Protein AF-A0A967LM09-F1 (afdb_monomer_lite)

pLDDT: mean 77.32, std 21.88, range [23.25, 96.62]

Sequence (218 aa):
MTGAFAIPVAAAGRYRLRTEHVAYRPVVTRPFTVAFGDIVEVKIRVSRRTFDLEPLVVVGRRTVDVPYLRDYYDRVEIHRKAGRGRILTREELERLEGFTVRDVLRRERPFKDRRGRTCTPVFYWNGFAVEAEHIPVSNVEGIELYRSRENMTFYNGRGCGVVLVWNRPLREGEGRPHLAGQGPGRDVFRLGYGVGVSNPGTDVLSLNAMLEAEFMPI

Structure (mmCIF, N/CA/C/O backbone):
data_AF-A0A967LM09-F1
#
_entry.id   AF-A0A967LM09-F1
#
loop_
_atom_site.group_PDB
_atom_site.id
_atom_site.type_symbol
_atom_site.label_atom_id
_atom_site.label_alt_id
_atom_site.label_comp_id
_atom_site.label_asym_id
_atom_site.label_entity_id
_atom_site.label_seq_id
_atom_site.pdbx_PDB_ins_code
_atom_site.Cartn_x
_atom_site.Cartn_y
_atom_site.Cartn_z
_atom_site.occupancy
_atom_site.B_iso_or_equiv
_atom_site.auth_seq_id
_atom_site.auth_comp_id
_atom_site.auth_asym_id
_atom_site.auth_atom_id
_atom_site.pdbx_PDB_model_num
ATOM 1 N N . MET A 1 1 ? -34.731 -10.671 25.939 1.00 60.50 1 MET A N 1
ATOM 2 C CA . MET A 1 1 ? -33.542 -10.931 26.776 1.00 60.50 1 MET A CA 1
ATOM 3 C C . MET A 1 1 ? -33.810 -10.377 28.160 1.00 60.50 1 MET A C 1
ATOM 5 O O . MET A 1 1 ? -34.358 -9.283 28.250 1.00 60.50 1 MET A O 1
ATOM 9 N N . THR A 1 2 ? -33.455 -11.134 29.194 1.00 82.00 2 THR A N 1
ATOM 10 C CA . THR A 1 2 ? -33.602 -10.755 30.605 1.00 82.00 2 THR A CA 1
ATOM 11 C C . THR A 1 2 ? -32.236 -10.929 31.257 1.00 82.00 2 THR A C 1
ATOM 13 O O . THR A 1 2 ? -31.596 -11.951 31.031 1.00 82.00 2 THR A O 1
ATOM 16 N N . GLY A 1 3 ? -31.780 -9.935 32.014 1.00 87.75 3 GLY A N 1
ATOM 17 C CA . GLY A 1 3 ? -30.526 -9.983 32.768 1.00 87.75 3 GLY A CA 1
ATOM 18 C C . GLY A 1 3 ? -30.766 -9.556 34.212 1.00 87.75 3 GLY A C 1
ATOM 19 O O . GLY A 1 3 ? -31.726 -8.832 34.481 1.00 87.75 3 GLY A O 1
ATOM 20 N N . ALA A 1 4 ? -29.913 -10.015 35.124 1.00 89.75 4 ALA A N 1
ATOM 21 C CA . ALA A 1 4 ? -29.942 -9.648 36.535 1.00 89.75 4 ALA A CA 1
ATOM 22 C C . ALA A 1 4 ? -28.586 -9.059 36.932 1.00 89.75 4 ALA A C 1
ATOM 24 O O . ALA A 1 4 ? -27.541 -9.592 36.563 1.00 89.75 4 ALA A O 1
ATOM 25 N N . PHE A 1 5 ? -28.618 -7.958 37.678 1.00 89.56 5 PHE A N 1
ATOM 26 C CA . PHE A 1 5 ? -27.434 -7.234 38.124 1.00 89.56 5 PHE A CA 1
ATOM 27 C C . PHE A 1 5 ? -27.585 -6.921 39.611 1.00 89.56 5 PHE A C 1
ATOM 29 O O . PHE A 1 5 ? -28.676 -6.565 40.055 1.00 89.56 5 PHE A O 1
ATOM 36 N N . ALA A 1 6 ? -26.492 -7.031 40.363 1.00 92.69 6 ALA A N 1
ATOM 37 C CA . ALA A 1 6 ? -26.417 -6.585 41.747 1.00 92.69 6 ALA A CA 1
ATOM 38 C C . ALA A 1 6 ? -25.519 -5.348 41.805 1.00 92.69 6 ALA A C 1
ATOM 40 O O . ALA A 1 6 ? -24.362 -5.407 41.388 1.00 92.69 6 ALA A O 1
ATOM 41 N N . ILE A 1 7 ? -26.059 -4.229 42.289 1.00 93.06 7 ILE A N 1
ATOM 42 C CA . ILE A 1 7 ? -25.324 -2.968 42.410 1.00 93.06 7 ILE A CA 1
ATOM 43 C C . ILE A 1 7 ? -25.268 -2.611 43.896 1.00 93.06 7 ILE A C 1
ATOM 45 O O . ILE A 1 7 ? -26.313 -2.295 44.469 1.00 93.06 7 ILE A O 1
ATOM 49 N N . PRO A 1 8 ? -24.093 -2.676 44.545 1.00 92.38 8 PRO A N 1
ATOM 50 C CA . PRO A 1 8 ? -23.970 -2.228 45.922 1.00 92.38 8 PRO A CA 1
ATOM 51 C C . PRO A 1 8 ? -24.136 -0.706 45.988 1.00 92.38 8 PRO A C 1
ATOM 53 O O . PRO A 1 8 ? -23.607 0.023 45.147 1.00 92.38 8 PRO A O 1
ATOM 56 N N . VAL A 1 9 ? -24.849 -0.221 47.005 1.00 92.25 9 VAL A N 1
ATOM 57 C CA . VAL A 1 9 ? -24.959 1.211 47.311 1.00 92.25 9 VAL A CA 1
ATOM 58 C C . VAL A 1 9 ? -24.186 1.527 48.587 1.00 92.25 9 VAL A C 1
ATOM 60 O O . VAL A 1 9 ? -24.160 0.730 49.520 1.00 92.25 9 VAL A O 1
ATOM 63 N N . ALA A 1 10 ? -23.517 2.679 48.614 1.00 88.50 10 ALA A N 1
ATOM 64 C CA . ALA A 1 10 ? -22.607 3.036 49.703 1.00 88.50 10 ALA A CA 1
ATOM 65 C C . ALA A 1 10 ? -23.322 3.504 50.983 1.00 88.50 10 ALA A C 1
ATOM 67 O O . ALA A 1 10 ? -22.752 3.410 52.067 1.00 88.50 10 ALA A O 1
ATOM 68 N N . ALA A 1 11 ? -24.544 4.028 50.870 1.00 92.88 11 ALA A N 1
ATOM 69 C CA . ALA A 1 11 ? -25.302 4.566 51.993 1.00 92.88 11 ALA A CA 1
ATOM 70 C C . ALA A 1 11 ? -26.810 4.373 51.786 1.00 92.88 11 ALA A C 1
ATOM 72 O O . ALA A 1 11 ? -27.271 4.096 50.680 1.00 92.88 11 ALA A O 1
ATOM 73 N N . ALA A 1 12 ? -27.582 4.540 52.859 1.00 94.12 12 ALA A N 1
ATOM 74 C CA . ALA A 1 12 ? -29.022 4.716 52.738 1.00 94.12 12 ALA A CA 1
ATOM 75 C C . ALA A 1 12 ? -29.322 6.073 52.077 1.00 94.12 12 ALA A C 1
ATOM 77 O O . ALA A 1 12 ? -28.627 7.058 52.333 1.00 94.12 12 ALA A O 1
ATOM 78 N N . GLY A 1 13 ? -30.350 6.143 51.234 1.00 94.06 13 GLY A N 1
ATOM 79 C CA . GLY A 1 13 ? -30.663 7.373 50.511 1.00 94.06 13 GLY A CA 1
ATOM 80 C C . GLY A 1 13 ? -31.670 7.198 49.384 1.00 94.06 13 GLY A C 1
ATOM 81 O O . GLY A 1 13 ? -32.265 6.134 49.206 1.00 94.06 13 GLY A O 1
ATOM 82 N N . ARG A 1 14 ? -31.871 8.278 48.623 1.00 95.69 14 ARG A N 1
ATOM 83 C CA . ARG A 1 14 ? -32.757 8.311 47.458 1.00 95.69 14 ARG A CA 1
ATOM 84 C C . ARG A 1 14 ? -31.933 8.202 46.178 1.00 95.69 14 ARG A C 1
ATOM 86 O O . ARG A 1 14 ? -31.013 8.983 45.957 1.00 95.69 14 ARG A O 1
ATOM 93 N N . TYR A 1 15 ? -32.298 7.254 45.326 1.00 93.50 15 TYR A N 1
ATOM 94 C CA . TYR A 1 15 ? -31.523 6.876 44.151 1.00 93.50 15 TYR A CA 1
ATOM 95 C C . TYR A 1 15 ? -32.367 6.863 42.884 1.00 93.50 15 TYR A C 1
ATOM 97 O O . TYR A 1 15 ? -33.581 6.641 42.920 1.00 93.50 15 TYR A O 1
ATOM 105 N N . ARG A 1 16 ? -31.698 7.061 41.746 1.00 95.75 16 ARG A N 1
ATOM 106 C CA . ARG A 1 16 ? -32.217 6.743 40.413 1.00 95.75 16 ARG A CA 1
ATOM 107 C C . ARG A 1 16 ? -31.246 5.792 39.724 1.00 95.75 16 ARG A C 1
ATOM 109 O O . ARG A 1 16 ? -30.033 5.907 39.884 1.00 95.75 16 ARG A O 1
ATOM 116 N N . LEU A 1 17 ? -31.783 4.873 38.928 1.00 95.12 17 LEU A N 1
ATOM 117 C CA . LEU A 1 17 ? -30.979 4.030 38.050 1.00 95.12 17 LEU A CA 1
ATOM 118 C C . LEU A 1 17 ? -31.049 4.568 36.630 1.00 95.12 17 LEU A C 1
ATOM 120 O O . LEU A 1 17 ? -32.143 4.797 36.108 1.00 95.12 17 LEU A O 1
ATOM 124 N N . ARG A 1 18 ? -29.882 4.718 36.006 1.00 93.69 18 ARG A N 1
ATOM 125 C CA . ARG A 1 18 ? -29.735 5.032 34.588 1.00 93.69 18 ARG A CA 1
ATOM 126 C C . ARG A 1 18 ? -29.069 3.858 33.883 1.00 93.69 18 ARG A C 1
ATOM 128 O O . ARG A 1 18 ? -28.002 3.401 34.289 1.00 93.69 18 ARG A O 1
ATOM 135 N N . THR A 1 19 ? -29.700 3.381 32.816 1.00 92.56 19 THR A N 1
ATOM 136 C CA . THR A 1 19 ? -29.155 2.305 31.979 1.00 92.56 19 THR A CA 1
ATOM 137 C C . THR A 1 19 ? -28.800 2.835 30.602 1.00 92.56 19 THR A C 1
ATOM 139 O O . THR A 1 19 ? -29.655 3.434 29.943 1.00 92.56 19 THR A O 1
ATOM 142 N N . GLU A 1 20 ? -27.585 2.548 30.139 1.00 90.81 20 GLU A N 1
ATOM 143 C CA . GLU A 1 20 ? -27.126 2.881 28.791 1.00 90.81 20 GLU A CA 1
ATOM 144 C C . GLU A 1 20 ? -26.601 1.647 28.064 1.00 90.81 20 GLU A C 1
ATOM 146 O O . GLU A 1 20 ? -25.897 0.813 28.632 1.00 90.81 20 GLU A O 1
ATOM 151 N N . HIS A 1 21 ? -26.958 1.525 26.786 1.00 88.88 21 HIS A N 1
ATOM 152 C CA . HIS A 1 21 ? -26.474 0.454 25.928 1.00 88.88 21 HIS A CA 1
ATOM 153 C C . HIS A 1 21 ? -26.587 0.867 24.459 1.00 88.88 21 HIS A C 1
ATOM 155 O O . HIS A 1 21 ? -27.601 1.435 24.057 1.00 88.88 21 HIS A O 1
ATOM 161 N N . VAL A 1 22 ? -25.593 0.521 23.635 1.00 86.25 22 VAL A N 1
ATOM 162 C CA . VAL A 1 22 ? -25.541 0.917 22.213 1.00 86.25 22 VAL A CA 1
ATOM 163 C C . VAL A 1 22 ? -26.785 0.484 21.423 1.00 86.25 22 VAL A C 1
ATOM 165 O O . VAL A 1 22 ? -27.265 1.216 20.569 1.00 86.25 22 VAL A O 1
ATOM 168 N N . ALA A 1 23 ? -27.353 -0.679 21.749 1.00 86.19 23 ALA A N 1
ATOM 169 C CA . ALA A 1 23 ? -28.518 -1.251 21.063 1.00 86.19 23 ALA A CA 1
ATOM 170 C C . ALA A 1 23 ? -29.899 -0.889 21.664 1.00 86.19 23 ALA A C 1
ATOM 172 O O . ALA A 1 23 ? -30.924 -1.351 21.155 1.00 86.19 23 ALA A O 1
ATOM 173 N N . TYR A 1 24 ? -29.967 -0.113 22.753 1.00 89.69 24 TYR A N 1
ATOM 174 C CA . TYR A 1 24 ? -31.229 0.202 23.443 1.00 89.69 24 TYR A CA 1
ATOM 175 C C . TYR A 1 24 ? -31.380 1.705 23.683 1.00 89.69 24 TYR A C 1
ATOM 177 O O . TYR A 1 24 ? -30.407 2.457 23.696 1.00 89.69 24 TYR A O 1
ATOM 185 N N . ARG A 1 25 ? -32.620 2.169 23.864 1.00 89.12 25 ARG A N 1
ATOM 186 C CA . ARG A 1 25 ? -32.851 3.546 24.317 1.00 89.12 25 ARG A CA 1
ATOM 187 C C . ARG A 1 25 ? -32.440 3.684 25.792 1.00 89.12 25 ARG A C 1
ATOM 189 O O . ARG A 1 25 ? -32.799 2.799 26.571 1.00 89.12 25 ARG A O 1
ATOM 196 N N . PRO A 1 26 ? -31.745 4.769 26.186 1.00 91.81 26 PRO A N 1
ATOM 197 C CA . PRO A 1 26 ? -31.470 5.044 27.591 1.00 91.81 26 PRO A CA 1
ATOM 198 C C . PRO A 1 26 ? -32.764 5.128 28.404 1.00 91.81 26 PRO A C 1
ATOM 200 O O . PRO A 1 26 ? -33.764 5.676 27.933 1.00 91.81 26 PRO A O 1
ATOM 203 N N . VAL A 1 27 ? -32.742 4.592 29.623 1.00 94.81 27 VAL A N 1
ATOM 204 C CA . VAL A 1 27 ? -33.870 4.637 30.565 1.00 94.81 27 VAL A CA 1
ATOM 205 C C . VAL A 1 27 ? -33.359 5.138 31.908 1.00 94.81 27 VAL A C 1
ATOM 207 O O . VAL A 1 27 ? -32.321 4.683 32.385 1.00 94.81 27 VAL A O 1
ATOM 210 N N . VAL A 1 28 ? -34.106 6.064 32.511 1.00 95.62 28 VAL A N 1
ATOM 211 C CA . VAL A 1 28 ? -33.895 6.539 33.883 1.00 95.62 28 VAL A CA 1
ATOM 212 C C . VAL A 1 28 ? -35.131 6.185 34.701 1.00 95.62 28 VAL A C 1
ATOM 214 O O . VAL A 1 28 ? -36.258 6.456 34.278 1.00 95.62 28 VAL A O 1
ATOM 217 N N . THR A 1 29 ? -34.946 5.545 35.853 1.00 96.06 29 THR A N 1
ATOM 218 C CA . THR A 1 29 ? -36.065 5.159 36.721 1.00 96.06 29 THR A CA 1
ATOM 219 C C . THR A 1 29 ? -36.642 6.361 37.464 1.00 96.06 29 THR A C 1
ATOM 221 O O . THR A 1 29 ? -35.998 7.398 37.632 1.00 96.06 29 THR A O 1
ATOM 224 N N . ARG A 1 30 ? -37.862 6.202 37.992 1.00 95.12 30 ARG A N 1
ATOM 225 C CA . ARG A 1 30 ? -38.337 7.095 39.057 1.00 95.12 30 ARG A CA 1
ATOM 226 C C . ARG A 1 30 ? -37.429 6.948 40.290 1.00 95.12 30 ARG A C 1
ATOM 228 O O . ARG A 1 30 ? -36.850 5.871 40.469 1.00 95.12 30 ARG A O 1
ATOM 235 N N . PRO A 1 31 ? -37.311 7.990 41.131 1.00 95.19 31 PRO A N 1
ATOM 236 C CA . PRO A 1 31 ? -36.567 7.888 42.376 1.00 95.19 31 PRO A CA 1
ATOM 237 C C . PRO A 1 31 ? -37.146 6.814 43.299 1.00 95.19 31 PRO A C 1
ATOM 239 O O . PRO A 1 31 ? -38.368 6.724 43.435 1.00 95.19 31 PRO A O 1
ATOM 242 N N . PHE A 1 32 ? -36.280 6.070 43.977 1.00 95.38 32 PHE A N 1
ATOM 243 C CA . PHE A 1 32 ? -36.641 5.121 45.031 1.00 95.38 32 PHE A CA 1
ATOM 244 C C . PHE A 1 32 ? -35.706 5.291 46.230 1.00 95.38 32 PHE A C 1
ATOM 246 O O . PHE A 1 32 ? -34.600 5.812 46.088 1.00 95.38 32 PHE A O 1
ATOM 253 N N . THR A 1 33 ? -36.165 4.897 47.413 1.00 94.62 33 THR A N 1
ATOM 254 C CA . THR A 1 33 ? -35.381 4.981 48.651 1.00 94.62 33 THR A CA 1
ATOM 255 C C . THR A 1 33 ? -34.808 3.611 48.977 1.00 94.62 33 THR A C 1
ATOM 257 O O . THR A 1 33 ? -35.492 2.606 48.802 1.00 94.62 33 THR A O 1
ATOM 260 N N . VAL A 1 34 ? -33.566 3.581 49.447 1.00 95.56 34 VAL A N 1
ATOM 261 C CA . VAL A 1 34 ? -32.903 2.387 49.975 1.00 95.56 34 VAL A CA 1
ATOM 262 C C . VAL A 1 34 ? -32.538 2.683 51.425 1.00 95.56 34 VAL A C 1
ATOM 264 O O . VAL A 1 34 ? -31.809 3.648 51.671 1.00 95.56 34 VAL A O 1
ATOM 267 N N . ALA A 1 35 ? -33.063 1.919 52.384 1.00 93.69 35 ALA A N 1
ATOM 268 C CA . ALA A 1 35 ? -32.655 2.027 53.781 1.00 93.69 35 ALA A CA 1
ATOM 269 C C . ALA A 1 35 ? -31.423 1.155 54.071 1.00 93.69 35 ALA A C 1
ATOM 271 O O . ALA A 1 35 ? -30.957 0.374 53.240 1.00 93.69 35 ALA A O 1
ATOM 272 N N . PHE A 1 36 ? -30.856 1.308 55.266 1.00 92.94 36 PHE A N 1
ATOM 273 C CA . PHE A 1 36 ? -29.711 0.505 55.679 1.00 92.94 36 PHE A CA 1
ATOM 274 C C . PHE A 1 36 ? -30.112 -0.970 55.822 1.00 92.94 36 PHE A C 1
ATOM 276 O O . PHE A 1 36 ? -31.036 -1.290 56.563 1.00 92.94 36 PHE A O 1
ATOM 283 N N . GLY A 1 37 ? -29.392 -1.859 55.132 1.00 91.25 37 GLY A N 1
ATOM 284 C CA . GLY A 1 37 ? -29.675 -3.298 55.114 1.00 91.25 37 GLY A CA 1
ATOM 285 C C . GLY A 1 37 ? -30.745 -3.734 54.106 1.00 91.25 37 GLY A C 1
ATOM 286 O O . GLY A 1 37 ? -30.982 -4.934 53.980 1.00 91.25 37 GLY A O 1
ATOM 287 N N . ASP A 1 38 ? -31.355 -2.801 53.365 1.00 93.44 38 ASP A N 1
ATOM 288 C CA . ASP A 1 38 ? -32.373 -3.129 52.367 1.00 93.44 38 ASP A CA 1
ATOM 289 C C . ASP A 1 38 ? -31.783 -3.781 51.112 1.00 93.44 38 ASP A C 1
ATOM 291 O O . ASP A 1 38 ? -30.705 -3.426 50.628 1.00 93.44 38 ASP A O 1
ATOM 295 N N . ILE A 1 39 ? -32.581 -4.667 50.512 1.00 94.00 39 ILE A N 1
ATOM 296 C CA . ILE A 1 39 ? -32.394 -5.151 49.145 1.00 94.00 39 ILE A CA 1
ATOM 297 C C . ILE A 1 39 ? -33.611 -4.710 48.333 1.00 94.00 39 ILE A C 1
ATOM 299 O O . ILE A 1 39 ? -34.721 -5.195 48.546 1.00 94.00 39 ILE A O 1
ATOM 303 N N . VAL A 1 40 ? -33.404 -3.788 47.392 1.00 94.31 40 VAL A N 1
ATOM 304 C CA . VAL A 1 40 ? -34.471 -3.267 46.527 1.00 94.31 40 VAL A CA 1
ATOM 305 C C . VAL A 1 40 ? -34.365 -3.893 45.139 1.00 94.31 40 VAL A C 1
ATOM 307 O O . VAL A 1 40 ? -33.381 -3.692 44.428 1.00 94.31 40 VAL A O 1
ATOM 310 N N . GLU A 1 41 ? -35.399 -4.626 44.722 1.00 96.44 41 GLU A N 1
ATOM 311 C CA . GLU A 1 41 ? -35.498 -5.156 43.360 1.00 96.44 41 GLU A CA 1
ATOM 312 C C . GLU A 1 41 ? -36.124 -4.111 42.424 1.00 96.44 41 GLU A C 1
ATOM 314 O O . GLU A 1 41 ? -37.285 -3.726 42.577 1.00 96.44 41 GLU A O 1
ATOM 319 N N . VAL A 1 42 ? -35.371 -3.672 41.411 1.00 93.50 42 VAL A N 1
ATOM 320 C CA . VAL A 1 42 ? -35.848 -2.703 40.415 1.00 93.50 42 VAL A CA 1
ATOM 321 C C . VAL A 1 42 ? -35.971 -3.365 39.045 1.00 93.50 42 VAL A C 1
ATOM 323 O O . VAL A 1 42 ? -34.981 -3.744 38.423 1.00 93.50 42 VAL A O 1
ATOM 326 N N . LYS A 1 43 ? -37.204 -3.467 38.533 1.00 95.19 43 LYS A N 1
ATOM 327 C CA . LYS A 1 43 ? -37.485 -4.029 37.202 1.00 95.19 43 LYS A CA 1
ATOM 328 C C . LYS A 1 43 ? -37.444 -2.939 36.133 1.00 95.19 43 LYS A C 1
ATOM 330 O O . LYS A 1 43 ? -38.347 -2.108 36.056 1.00 95.19 43 LYS A O 1
ATOM 335 N N . ILE A 1 44 ? -36.427 -2.974 35.272 1.00 92.38 44 ILE A N 1
ATOM 336 C CA . ILE A 1 44 ? -36.249 -2.017 34.170 1.00 92.38 44 ILE A CA 1
ATOM 337 C C . ILE A 1 44 ? -36.649 -2.680 32.847 1.00 92.38 44 ILE A C 1
ATOM 339 O O . ILE A 1 44 ? -36.142 -3.741 32.490 1.00 92.38 44 ILE A O 1
ATOM 343 N N . ARG A 1 45 ? -37.565 -2.051 32.102 1.00 92.75 45 ARG A N 1
ATOM 344 C CA . ARG A 1 45 ? -37.960 -2.482 30.752 1.00 92.75 45 ARG A CA 1
ATOM 345 C C . ARG A 1 45 ? -37.329 -1.549 29.723 1.00 92.75 45 ARG A C 1
ATOM 347 O O . ARG A 1 45 ? -37.658 -0.367 29.692 1.00 92.75 45 ARG A O 1
ATOM 354 N N . VAL A 1 46 ? -36.449 -2.085 28.880 1.00 92.06 46 VAL A N 1
ATOM 355 C CA . VAL A 1 46 ? -35.774 -1.336 27.808 1.00 92.06 46 VAL A CA 1
ATOM 356 C C . VAL A 1 46 ? -36.382 -1.662 26.444 1.00 92.06 46 VAL A C 1
ATOM 358 O O . VAL A 1 46 ? -36.778 -2.796 26.182 1.00 92.06 46 VAL A O 1
ATOM 361 N N . SER A 1 47 ? -36.449 -0.666 25.560 1.00 89.44 47 SER A N 1
ATOM 362 C CA . SER A 1 47 ? -36.862 -0.840 24.162 1.00 89.44 47 SER A CA 1
ATOM 363 C C . SER A 1 47 ? -35.639 -0.796 23.244 1.00 89.44 47 SER A C 1
ATOM 365 O O . SER A 1 47 ? -34.726 0.011 23.451 1.00 89.44 47 SER A O 1
ATOM 367 N N . ARG A 1 48 ? -35.585 -1.696 22.250 1.00 87.50 48 ARG A N 1
ATOM 368 C CA . ARG A 1 48 ? -34.485 -1.730 21.270 1.00 87.50 48 ARG A CA 1
ATOM 369 C C . ARG A 1 48 ? -34.490 -0.441 20.457 1.00 87.50 48 ARG A C 1
ATOM 371 O O . ARG A 1 48 ? -35.546 0.041 20.052 1.00 87.50 48 ARG A O 1
ATOM 378 N N . ARG A 1 49 ? -33.301 0.097 20.201 1.00 84.31 49 ARG A N 1
ATOM 379 C CA . ARG A 1 49 ? -33.106 1.186 19.248 1.00 84.31 49 ARG A CA 1
ATOM 380 C C . ARG A 1 49 ? -32.647 0.559 17.936 1.00 84.31 49 ARG A C 1
ATOM 382 O O . ARG A 1 49 ? -31.550 0.016 17.870 1.00 84.31 49 ARG A O 1
ATOM 389 N N . THR A 1 50 ? -33.506 0.574 16.923 1.00 79.38 50 THR A N 1
ATOM 390 C CA . THR A 1 50 ? -33.125 0.183 15.563 1.00 79.38 50 THR A CA 1
ATOM 391 C C . THR A 1 50 ? -32.340 1.329 14.938 1.00 79.38 50 THR A C 1
ATOM 393 O O . THR A 1 50 ? -32.810 2.467 14.923 1.00 79.38 50 THR A O 1
ATOM 396 N N . PHE A 1 51 ? -31.126 1.035 14.484 1.00 76.06 51 PHE A N 1
ATOM 397 C CA . PHE A 1 51 ? -30.340 1.930 13.649 1.00 76.06 51 PHE A CA 1
ATOM 398 C C . PHE A 1 51 ? -30.269 1.303 12.267 1.00 76.06 51 PHE A C 1
ATOM 400 O O . PHE A 1 51 ? -29.842 0.153 12.149 1.00 76.06 51 PHE A O 1
ATOM 407 N N . ASP A 1 52 ? -30.667 2.054 11.248 1.00 78.06 52 ASP A N 1
ATOM 408 C CA . ASP A 1 52 ? -30.344 1.704 9.873 1.00 78.06 52 ASP A CA 1
ATOM 409 C C . ASP A 1 52 ? -28.867 2.041 9.674 1.00 78.06 52 ASP A C 1
ATOM 411 O O . ASP A 1 52 ? -28.482 3.205 9.564 1.00 78.06 52 ASP A O 1
ATOM 415 N N . LEU A 1 53 ? -28.017 1.018 9.757 1.00 78.38 53 LEU A N 1
ATOM 416 C CA . LEU A 1 53 ? -26.608 1.159 9.423 1.00 78.38 53 LEU A CA 1
ATOM 417 C C . LEU A 1 53 ? -26.472 1.037 7.912 1.00 78.38 53 LEU A C 1
ATOM 419 O O . LEU A 1 53 ? -26.922 0.054 7.319 1.00 78.38 53 LEU A O 1
ATOM 423 N N . GLU A 1 54 ? -25.819 2.018 7.300 1.00 77.88 54 GLU A N 1
ATOM 424 C CA . GLU A 1 54 ? -25.369 1.870 5.925 1.00 77.88 54 GLU A CA 1
ATOM 425 C C . GLU A 1 54 ? -24.393 0.678 5.852 1.00 77.88 54 GLU A C 1
ATOM 427 O O . GLU A 1 54 ? -23.562 0.519 6.758 1.00 77.88 54 GLU A O 1
ATOM 432 N N . PRO A 1 55 ? -24.503 -0.208 4.843 1.00 75.94 55 PRO A N 1
ATOM 433 C CA . PRO A 1 55 ? -23.666 -1.395 4.762 1.00 75.94 55 PRO A CA 1
ATOM 434 C C . PRO A 1 55 ? -22.183 -1.028 4.808 1.00 75.94 55 PRO A C 1
ATOM 436 O O . PRO A 1 55 ? -21.677 -0.312 3.943 1.00 75.94 55 PRO A O 1
ATOM 439 N N . LEU A 1 56 ? -21.461 -1.556 5.798 1.00 76.31 56 LEU A N 1
ATOM 440 C CA . LE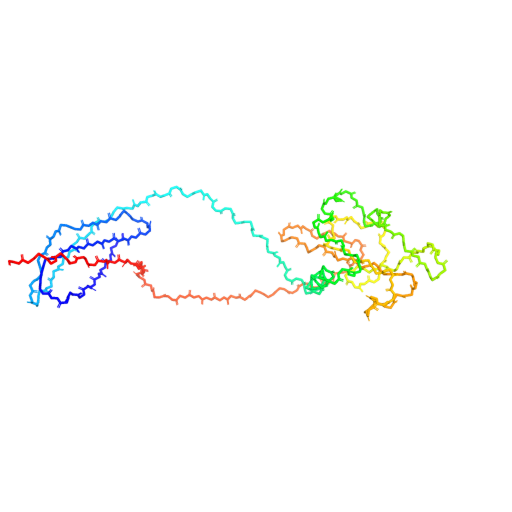U A 1 56 ? -20.010 -1.446 5.824 1.00 76.31 56 LEU A CA 1
ATOM 441 C C . LEU A 1 56 ? -19.439 -2.304 4.687 1.00 76.31 56 LEU A C 1
ATOM 443 O O . LEU A 1 56 ? -19.351 -3.527 4.801 1.00 76.31 56 LEU A O 1
ATOM 447 N N . VAL A 1 57 ? -19.037 -1.665 3.589 1.00 76.75 57 VAL A N 1
ATOM 448 C CA . VAL A 1 57 ? -18.326 -2.340 2.500 1.00 76.75 57 VAL A CA 1
ATOM 449 C C . VAL A 1 57 ? -16.870 -2.528 2.916 1.00 76.75 57 VAL A C 1
ATOM 451 O O . VAL A 1 57 ? -16.050 -1.614 2.835 1.00 76.75 57 VAL A O 1
ATOM 454 N N . VAL A 1 58 ? -16.532 -3.733 3.370 1.00 56.47 58 VAL A N 1
ATOM 455 C CA . VAL A 1 58 ? -15.140 -4.106 3.635 1.00 56.47 58 VAL A CA 1
ATOM 456 C C . VAL A 1 58 ? -14.461 -4.431 2.305 1.00 56.47 58 VAL A C 1
ATOM 458 O O . VAL A 1 58 ? -14.624 -5.521 1.760 1.00 56.47 58 VAL A O 1
ATOM 461 N N . VAL A 1 59 ? -13.668 -3.498 1.774 1.00 69.06 59 VAL A N 1
ATOM 462 C CA . VAL A 1 59 ? -12.795 -3.762 0.619 1.00 69.06 59 VAL A CA 1
ATOM 463 C C . VAL A 1 59 ? -11.536 -4.469 1.121 1.00 69.06 59 VAL A C 1
ATOM 465 O O . VAL A 1 59 ? -10.487 -3.861 1.330 1.00 69.06 59 VAL A O 1
ATOM 468 N N . GLY A 1 60 ? -11.648 -5.771 1.379 1.00 49.50 60 GLY A N 1
ATOM 469 C CA . GLY A 1 60 ? -10.515 -6.594 1.786 1.00 49.50 60 GLY A CA 1
ATOM 470 C C 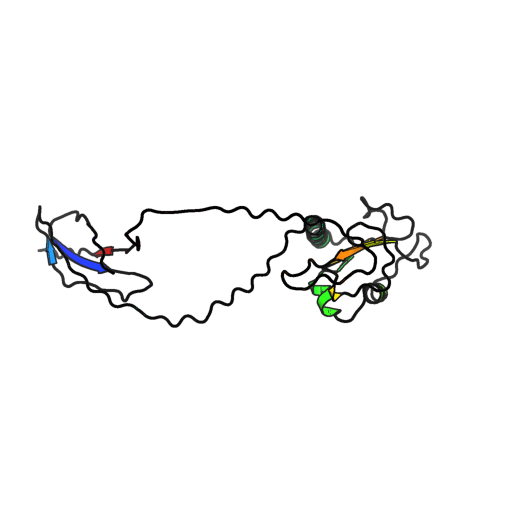. GLY A 1 60 ? -9.506 -6.744 0.647 1.00 49.50 60 GLY A C 1
ATOM 471 O O . GLY A 1 60 ? -9.623 -7.654 -0.168 1.00 49.50 60 GLY A O 1
ATOM 472 N N . ARG A 1 61 ? -8.473 -5.894 0.589 1.00 55.09 61 ARG A N 1
ATOM 473 C CA . ARG A 1 61 ? -7.240 -6.241 -0.134 1.00 55.09 61 ARG A CA 1
ATOM 474 C C . ARG A 1 61 ? -6.438 -7.171 0.762 1.00 55.09 61 ARG A C 1
ATOM 476 O O . ARG A 1 61 ? -5.625 -6.718 1.561 1.00 55.09 61 ARG A O 1
ATOM 483 N N . ARG A 1 62 ? -6.666 -8.478 0.637 1.00 51.25 62 ARG A N 1
ATOM 484 C CA . ARG A 1 62 ? -5.733 -9.467 1.173 1.00 51.25 62 ARG A CA 1
ATOM 485 C C . ARG A 1 62 ? -4.458 -9.361 0.340 1.00 51.25 62 ARG A C 1
ATOM 487 O O . ARG A 1 62 ? -4.355 -9.938 -0.737 1.00 51.25 62 ARG A O 1
ATOM 494 N N . THR A 1 63 ? -3.513 -8.540 0.784 1.00 56.19 63 THR A N 1
ATOM 495 C CA . THR A 1 63 ? -2.148 -8.601 0.269 1.00 56.19 63 THR A CA 1
ATOM 496 C C . THR A 1 63 ? -1.624 -9.962 0.682 1.00 56.19 63 THR A C 1
ATOM 498 O O . THR A 1 63 ? -1.357 -10.191 1.861 1.00 56.19 63 THR A O 1
ATOM 501 N N . VAL A 1 64 ? -1.560 -10.896 -0.266 1.00 63.31 64 VAL A N 1
ATOM 502 C CA . VAL A 1 64 ? -0.725 -12.083 -0.105 1.00 63.31 64 VAL A CA 1
ATOM 503 C C . VAL A 1 64 ? 0.647 -11.537 0.283 1.00 63.31 64 VAL A C 1
ATOM 505 O O . VAL A 1 64 ? 1.215 -10.748 -0.471 1.00 63.31 64 VAL A O 1
ATOM 508 N N . ASP A 1 65 ? 1.113 -11.834 1.496 1.00 71.12 65 ASP A N 1
ATOM 509 C CA . ASP A 1 65 ? 2.447 -11.441 1.948 1.00 71.12 65 ASP A CA 1
ATOM 510 C C . ASP A 1 65 ? 3.433 -12.228 1.092 1.00 71.12 65 ASP A C 1
ATOM 512 O O . ASP A 1 65 ? 3.711 -13.397 1.360 1.00 71.12 65 ASP A O 1
ATOM 516 N N . VAL A 1 66 ? 3.840 -11.638 -0.033 1.00 83.88 66 VAL A N 1
ATOM 517 C CA . VAL A 1 66 ? 4.756 -12.281 -0.961 1.00 83.88 66 VAL A CA 1
ATOM 518 C C . VAL A 1 66 ? 6.169 -11.860 -0.580 1.00 83.88 66 VAL A C 1
ATOM 520 O O . VAL A 1 66 ? 6.509 -10.691 -0.778 1.00 83.88 66 VAL A O 1
ATOM 523 N N . PRO A 1 67 ? 7.013 -12.770 -0.054 1.00 84.94 67 PRO A N 1
ATOM 524 C CA . PRO A 1 67 ? 8.283 -12.384 0.557 1.00 84.94 67 PRO A CA 1
ATOM 525 C C . PRO A 1 67 ? 9.189 -11.556 -0.361 1.00 84.94 67 PRO A C 1
ATOM 527 O O . PRO A 1 67 ? 9.795 -10.594 0.095 1.00 84.94 67 PRO A O 1
ATOM 530 N N . TYR A 1 68 ? 9.226 -11.856 -1.667 1.00 83.81 68 TYR A N 1
ATOM 531 C CA . TYR A 1 68 ? 10.074 -11.120 -2.613 1.00 83.81 68 TYR A CA 1
ATOM 532 C C . TYR A 1 68 ? 9.631 -9.664 -2.843 1.00 83.81 68 TYR A C 1
ATOM 534 O O . TYR A 1 68 ? 10.446 -8.841 -3.256 1.00 83.81 68 TYR A O 1
ATOM 542 N N . LEU A 1 69 ? 8.361 -9.323 -2.584 1.00 91.50 69 LEU A N 1
ATOM 543 C CA . LEU A 1 69 ? 7.881 -7.942 -2.691 1.00 91.50 69 LEU A CA 1
ATOM 544 C C . LEU A 1 69 ? 8.254 -7.103 -1.474 1.00 91.50 69 LEU A C 1
ATOM 546 O O . LEU A 1 69 ? 8.347 -5.886 -1.598 1.00 91.50 69 LEU A O 1
ATOM 550 N N . ARG A 1 70 ? 8.513 -7.726 -0.318 1.00 90.25 70 ARG A N 1
ATOM 551 C CA . ARG A 1 70 ? 8.980 -7.004 0.871 1.00 90.25 70 ARG A CA 1
ATOM 552 C C . ARG A 1 70 ? 10.296 -6.292 0.578 1.00 90.25 70 ARG A C 1
ATOM 554 O O . ARG A 1 70 ? 10.372 -5.076 0.719 1.00 90.25 70 ARG A O 1
ATOM 561 N N . ASP A 1 71 ? 11.261 -7.026 0.028 1.00 88.81 71 ASP A N 1
ATOM 562 C CA . ASP A 1 71 ? 12.557 -6.470 -0.364 1.00 88.81 71 ASP A CA 1
ATOM 563 C C . ASP A 1 71 ? 12.410 -5.351 -1.411 1.00 88.81 71 ASP A C 1
ATOM 565 O O . ASP A 1 71 ? 13.173 -4.384 -1.409 1.00 88.81 71 ASP A O 1
ATOM 569 N N . TYR A 1 72 ? 11.438 -5.475 -2.325 1.00 91.69 72 TYR A N 1
ATOM 570 C CA . TYR A 1 72 ? 11.104 -4.421 -3.286 1.00 91.69 72 TYR A CA 1
ATOM 571 C C . TYR A 1 72 ? 10.602 -3.152 -2.588 1.00 91.69 72 TYR A C 1
ATOM 573 O O . TYR A 1 72 ? 11.159 -2.079 -2.822 1.00 91.69 72 TYR A O 1
ATOM 581 N N . TYR A 1 73 ? 9.599 -3.251 -1.714 1.00 93.25 73 TYR A N 1
ATOM 582 C CA . TYR A 1 73 ? 9.049 -2.081 -1.024 1.00 93.25 73 TYR A CA 1
ATOM 583 C C . TYR A 1 73 ? 10.064 -1.421 -0.085 1.00 93.25 73 TYR A C 1
ATOM 585 O O . TYR A 1 73 ? 10.124 -0.191 -0.025 1.00 93.25 73 TYR A O 1
ATOM 593 N N . ASP A 1 74 ? 10.921 -2.206 0.568 1.00 91.50 74 ASP A N 1
ATOM 594 C CA . ASP A 1 74 ? 12.024 -1.675 1.371 1.00 91.50 74 ASP A CA 1
ATOM 595 C C . ASP A 1 74 ? 12.970 -0.829 0.504 1.00 91.50 74 ASP A C 1
ATOM 597 O O . ASP A 1 74 ? 13.336 0.294 0.872 1.00 91.50 74 ASP A O 1
ATOM 601 N N . ARG A 1 75 ? 13.309 -1.308 -0.703 1.00 90.62 75 ARG A N 1
ATOM 602 C CA . ARG A 1 75 ? 14.104 -0.527 -1.663 1.00 90.62 75 ARG A CA 1
ATOM 603 C C . ARG A 1 75 ? 13.365 0.707 -2.164 1.00 90.62 75 ARG A C 1
ATOM 605 O O . ARG A 1 75 ? 14.005 1.751 -2.265 1.00 90.62 75 ARG A O 1
ATOM 612 N N . VAL A 1 76 ? 12.058 0.644 -2.433 1.00 93.12 76 VAL A N 1
ATOM 613 C CA . VAL A 1 76 ? 11.257 1.829 -2.803 1.00 93.12 76 VAL A CA 1
ATOM 614 C C . VAL A 1 76 ? 11.405 2.924 -1.751 1.00 93.12 76 VAL A C 1
ATOM 616 O O . VAL A 1 76 ? 11.710 4.068 -2.093 1.00 93.12 76 VAL A O 1
ATOM 619 N N . GLU A 1 77 ? 11.257 2.579 -0.473 1.00 92.62 77 GLU A N 1
ATOM 620 C CA . GLU A 1 77 ? 11.335 3.551 0.616 1.00 92.62 77 GLU A CA 1
ATOM 621 C C . GLU A 1 77 ? 12.753 4.117 0.795 1.00 92.62 77 GLU A C 1
ATOM 623 O O . GLU A 1 77 ? 12.923 5.328 0.972 1.00 92.62 77 GLU A O 1
ATOM 628 N N . ILE A 1 78 ? 13.786 3.273 0.688 1.00 89.50 78 ILE A N 1
ATOM 629 C CA . ILE A 1 78 ? 15.189 3.714 0.725 1.00 89.50 78 ILE A CA 1
ATOM 630 C C . ILE A 1 78 ? 15.488 4.663 -0.443 1.00 89.50 78 ILE A C 1
ATOM 632 O O . ILE A 1 78 ? 16.055 5.738 -0.241 1.00 89.50 78 ILE A O 1
ATOM 636 N N . HIS A 1 79 ? 15.089 4.296 -1.661 1.00 87.62 79 HIS A N 1
ATOM 637 C CA . HIS A 1 79 ? 15.314 5.095 -2.864 1.00 87.62 79 HIS A CA 1
ATOM 638 C C . HIS A 1 79 ? 14.564 6.431 -2.811 1.00 87.62 79 HIS A C 1
ATOM 640 O O . HIS A 1 79 ? 15.137 7.456 -3.182 1.00 87.62 79 HIS A O 1
ATOM 646 N N . ARG A 1 80 ? 13.332 6.449 -2.284 1.00 88.00 80 ARG A N 1
ATOM 647 C CA . ARG A 1 80 ? 12.551 7.677 -2.076 1.00 88.00 80 ARG A CA 1
ATOM 648 C C . ARG A 1 80 ? 13.270 8.661 -1.152 1.00 88.00 80 ARG A C 1
ATOM 650 O O . ARG A 1 80 ? 13.287 9.854 -1.436 1.00 88.00 80 ARG A O 1
ATOM 657 N N . LYS A 1 81 ? 13.893 8.164 -0.078 1.00 89.56 81 LYS A N 1
ATOM 658 C CA . LYS A 1 81 ? 14.665 8.984 0.873 1.00 89.56 81 LYS A CA 1
ATOM 659 C C . LYS A 1 81 ? 16.014 9.432 0.316 1.00 89.56 81 LYS A C 1
ATOM 661 O O . LYS A 1 81 ? 16.421 10.566 0.535 1.00 89.56 81 LYS A O 1
ATOM 666 N N . ALA A 1 82 ? 16.716 8.544 -0.385 1.00 87.06 82 ALA A N 1
ATOM 667 C CA . ALA A 1 82 ? 18.069 8.801 -0.873 1.00 87.06 82 ALA A CA 1
ATOM 668 C C . ALA A 1 82 ? 18.115 9.574 -2.204 1.00 87.06 82 ALA A C 1
ATOM 670 O O . ALA A 1 82 ? 19.171 10.095 -2.560 1.00 87.06 82 ALA A O 1
ATOM 671 N N . GLY A 1 83 ? 17.018 9.601 -2.972 1.00 79.38 83 GLY A N 1
ATOM 672 C CA . GLY A 1 83 ? 16.956 10.238 -4.293 1.00 79.38 83 GLY A CA 1
ATOM 673 C C . GLY A 1 83 ? 17.871 9.595 -5.344 1.00 79.38 83 GLY A C 1
ATOM 674 O O . GLY A 1 83 ? 18.224 10.230 -6.337 1.00 79.38 83 GLY A O 1
ATOM 675 N N . ARG A 1 84 ? 18.310 8.350 -5.125 1.00 78.69 84 ARG A N 1
ATOM 676 C CA . ARG A 1 84 ? 19.181 7.598 -6.045 1.00 78.69 84 ARG A CA 1
ATOM 677 C C . ARG A 1 84 ? 18.337 6.655 -6.897 1.00 78.69 84 ARG A C 1
ATOM 679 O O . ARG A 1 84 ? 17.293 6.211 -6.448 1.00 78.69 84 ARG A O 1
ATOM 686 N N . GLY A 1 85 ? 18.792 6.307 -8.101 1.00 81.38 85 GLY A N 1
ATOM 687 C CA . GLY A 1 85 ? 18.103 5.357 -8.993 1.00 81.38 85 GLY A CA 1
ATOM 688 C C . GLY A 1 85 ? 16.740 5.835 -9.522 1.00 81.38 85 GLY A C 1
ATOM 689 O O . GLY A 1 85 ? 16.305 6.950 -9.254 1.00 81.38 85 GLY A O 1
ATOM 690 N N . ARG A 1 86 ? 16.071 4.991 -10.316 1.00 93.06 86 ARG A N 1
ATOM 691 C CA . ARG A 1 86 ? 14.689 5.221 -10.765 1.00 93.06 86 ARG A CA 1
ATOM 692 C C . ARG A 1 86 ? 13.882 3.961 -10.507 1.00 93.06 86 ARG A C 1
ATOM 694 O O . ARG A 1 86 ? 14.165 2.931 -11.109 1.00 93.06 86 ARG A O 1
ATOM 701 N N . ILE A 1 87 ? 12.892 4.069 -9.633 1.00 95.31 87 ILE A N 1
ATOM 702 C CA . ILE A 1 87 ? 11.895 3.026 -9.412 1.00 95.31 87 ILE A CA 1
ATOM 703 C C . ILE A 1 87 ? 10.562 3.552 -9.921 1.00 95.31 87 ILE A C 1
ATOM 705 O O . ILE A 1 87 ? 10.217 4.691 -9.622 1.00 95.31 87 ILE A O 1
ATOM 709 N N . LEU A 1 88 ? 9.876 2.748 -10.725 1.00 96.44 88 LEU A N 1
ATOM 710 C CA . LEU A 1 88 ? 8.508 2.960 -11.171 1.00 96.44 88 LEU A CA 1
ATOM 711 C C . LEU A 1 88 ? 7.592 2.164 -10.242 1.00 96.44 88 LEU A C 1
ATOM 713 O O . LEU A 1 88 ? 7.681 0.931 -10.213 1.00 96.44 88 LEU A O 1
ATOM 717 N N . THR A 1 89 ? 6.767 2.858 -9.460 1.00 96.50 89 THR A N 1
ATOM 718 C CA . THR A 1 89 ? 5.831 2.224 -8.516 1.00 96.50 89 THR A CA 1
ATOM 719 C C . THR A 1 89 ? 4.547 1.775 -9.205 1.00 96.50 89 THR A C 1
ATOM 721 O O . THR A 1 89 ? 4.256 2.178 -10.336 1.00 96.50 89 THR A O 1
ATOM 724 N N . ARG A 1 90 ? 3.737 0.970 -8.509 1.00 94.75 90 ARG A N 1
ATOM 725 C CA . ARG A 1 90 ? 2.434 0.520 -9.007 1.00 94.75 90 ARG A CA 1
ATOM 726 C C . ARG A 1 90 ? 1.541 1.689 -9.413 1.00 94.75 90 ARG A C 1
ATOM 728 O O . ARG A 1 90 ? 0.942 1.650 -10.482 1.00 94.75 90 ARG A O 1
ATOM 735 N N . GLU A 1 91 ? 1.506 2.752 -8.620 1.00 95.00 91 GLU A N 1
ATOM 736 C CA . GLU A 1 91 ? 0.696 3.944 -8.887 1.00 95.00 91 GLU A CA 1
ATOM 737 C C . GLU A 1 91 ? 1.154 4.677 -10.156 1.00 95.00 91 GLU A C 1
ATOM 739 O O . GLU A 1 91 ? 0.348 5.263 -10.875 1.00 95.00 91 GLU A O 1
ATOM 744 N N . GLU A 1 92 ? 2.456 4.668 -10.454 1.00 96.44 92 GLU A N 1
ATOM 745 C CA . GLU A 1 92 ? 2.989 5.217 -11.705 1.00 96.44 92 GLU A CA 1
ATOM 746 C C . GLU A 1 92 ? 2.646 4.335 -12.902 1.00 96.44 92 GLU A C 1
ATOM 748 O O . GLU A 1 92 ? 2.234 4.846 -13.943 1.00 96.44 92 GLU A O 1
ATOM 753 N N . LEU A 1 93 ? 2.765 3.021 -12.733 1.00 96.56 93 LEU A N 1
ATOM 754 C CA . LEU A 1 93 ? 2.449 2.026 -13.750 1.00 96.56 93 LEU A CA 1
ATOM 755 C C . LEU A 1 93 ? 0.947 1.958 -14.072 1.00 96.56 93 LEU A C 1
ATOM 757 O O . LEU A 1 93 ? 0.588 1.700 -15.215 1.00 96.56 93 LEU A O 1
ATOM 761 N N . GLU A 1 94 ? 0.059 2.243 -13.117 1.00 95.56 94 GLU A N 1
ATOM 762 C CA . GLU A 1 94 ? -1.393 2.342 -13.352 1.00 95.56 94 GLU A CA 1
ATOM 763 C C . GLU A 1 94 ? -1.754 3.451 -14.338 1.00 95.56 94 GLU A C 1
ATOM 765 O O . GLU A 1 94 ? -2.662 3.284 -15.145 1.00 95.56 94 GLU A O 1
ATOM 770 N N . ARG A 1 95 ? -0.990 4.547 -14.363 1.00 96.62 95 ARG A N 1
ATOM 771 C CA . ARG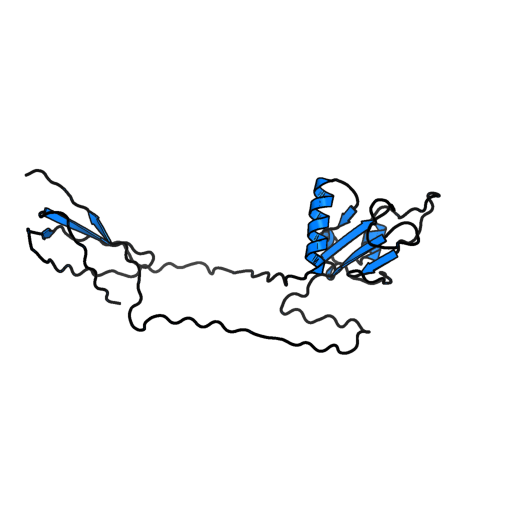 A 1 95 ? -1.178 5.621 -15.356 1.00 96.62 95 ARG A CA 1
ATOM 772 C C . ARG A 1 95 ? -0.726 5.216 -16.762 1.00 96.62 95 ARG A C 1
ATOM 774 O O . ARG A 1 95 ? -0.925 5.969 -17.711 1.00 96.62 95 ARG A O 1
ATOM 781 N N . LEU A 1 96 ? -0.081 4.058 -16.882 1.00 96.12 96 LEU A N 1
ATOM 782 C CA . LEU A 1 96 ? 0.452 3.477 -18.110 1.00 96.12 96 LEU A CA 1
ATOM 783 C C . LEU A 1 96 ? -0.304 2.190 -18.475 1.00 96.12 96 LEU A C 1
ATOM 785 O O . LEU A 1 96 ? 0.264 1.276 -19.072 1.00 96.12 96 LEU A O 1
ATOM 789 N N . GLU A 1 97 ? -1.579 2.090 -18.104 1.00 92.31 97 GLU A N 1
ATOM 790 C CA . GLU A 1 97 ? -2.421 0.965 -18.499 1.00 92.31 97 GLU A CA 1
ATOM 791 C C . GLU A 1 97 ? -2.487 0.823 -20.033 1.00 92.31 97 GLU A C 1
ATOM 793 O O . GLU A 1 97 ? -2.491 1.809 -20.771 1.00 92.31 97 GLU A O 1
ATOM 798 N N . GLY A 1 98 ? -2.461 -0.421 -20.520 1.00 93.12 98 GLY A N 1
ATOM 799 C CA . GLY A 1 98 ? -2.369 -0.741 -21.950 1.00 93.12 98 GLY A CA 1
ATOM 800 C C . GLY A 1 98 ? -0.946 -0.759 -22.526 1.00 93.12 98 GLY A C 1
ATOM 801 O O . GLY A 1 98 ? -0.768 -1.180 -23.666 1.00 93.12 98 GLY A O 1
ATOM 802 N N . PHE A 1 99 ? 0.074 -0.363 -21.757 1.00 96.00 99 PHE A N 1
ATOM 803 C CA . PHE A 1 99 ? 1.475 -0.421 -22.185 1.00 96.00 99 PHE A CA 1
ATOM 804 C C . PHE A 1 99 ? 2.134 -1.757 -21.823 1.00 96.00 99 PHE A C 1
ATOM 806 O O . PHE A 1 99 ? 1.736 -2.451 -20.881 1.00 96.00 99 PHE A O 1
ATOM 813 N N . THR A 1 100 ? 3.202 -2.094 -22.546 1.00 95.38 100 THR A N 1
ATOM 814 C CA . THR A 1 100 ? 4.144 -3.147 -22.149 1.00 95.38 100 THR A CA 1
ATOM 815 C C . THR A 1 100 ? 5.326 -2.563 -21.375 1.00 95.38 100 THR A C 1
ATOM 817 O O . THR A 1 100 ? 5.639 -1.375 -21.484 1.00 95.38 100 THR A O 1
ATOM 820 N N . VAL A 1 101 ? 6.048 -3.404 -20.629 1.00 93.88 101 VAL A N 1
ATOM 821 C CA . VAL A 1 101 ? 7.316 -3.032 -19.976 1.00 93.88 101 VAL A CA 1
ATOM 822 C C . VAL A 1 101 ? 8.290 -2.407 -20.982 1.00 93.88 101 VAL A C 1
ATOM 824 O O . VAL A 1 101 ? 8.955 -1.420 -20.668 1.00 93.88 101 VAL A O 1
ATOM 827 N N . ARG A 1 102 ? 8.341 -2.915 -22.219 1.00 92.62 102 ARG A N 1
ATOM 828 C CA . ARG A 1 102 ? 9.184 -2.353 -23.281 1.00 92.62 102 ARG A CA 1
ATOM 829 C C . ARG A 1 102 ? 8.808 -0.912 -23.616 1.00 92.62 102 ARG A C 1
ATOM 831 O O . ARG A 1 102 ? 9.699 -0.074 -23.757 1.00 92.62 102 ARG A O 1
ATOM 838 N N . ASP A 1 103 ? 7.519 -0.619 -23.741 1.00 94.56 103 ASP A N 1
ATOM 839 C CA . ASP A 1 103 ? 7.045 0.726 -24.070 1.00 94.56 103 ASP A CA 1
ATOM 840 C C . ASP A 1 103 ? 7.351 1.716 -22.944 1.00 94.56 103 ASP A C 1
ATOM 842 O O . ASP A 1 103 ? 7.794 2.838 -23.204 1.00 94.56 103 ASP A O 1
ATOM 846 N N . VAL A 1 104 ? 7.193 1.279 -21.690 1.00 94.75 104 VAL A N 1
ATOM 847 C CA . VAL A 1 10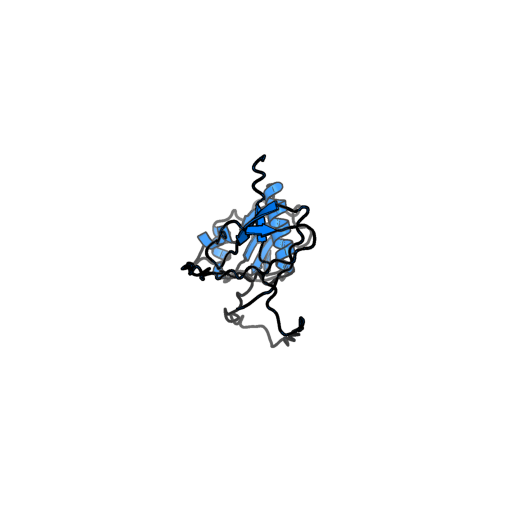4 ? 7.582 2.061 -20.508 1.00 94.75 104 VAL A CA 1
ATOM 848 C C . VAL A 1 104 ? 9.071 2.411 -20.563 1.00 94.75 104 VAL A C 1
ATOM 850 O O . VAL A 1 104 ? 9.451 3.564 -20.373 1.00 94.75 104 VAL A O 1
ATOM 853 N N . LEU A 1 105 ? 9.928 1.452 -20.911 1.00 92.88 105 LEU A N 1
ATOM 854 C CA . LEU A 1 105 ? 11.375 1.671 -20.970 1.00 92.88 105 LEU A CA 1
ATOM 855 C C . LEU A 1 105 ? 11.821 2.554 -22.131 1.00 92.88 105 LEU A C 1
ATOM 857 O O . LEU A 1 105 ? 12.834 3.237 -22.007 1.00 92.88 105 LEU A O 1
ATOM 861 N N . ARG A 1 106 ? 11.075 2.579 -23.241 1.00 92.44 106 ARG A N 1
ATOM 862 C CA . ARG A 1 106 ? 11.323 3.520 -24.347 1.00 92.44 106 ARG A CA 1
ATOM 863 C C . ARG A 1 106 ? 11.059 4.974 -23.950 1.00 92.44 106 ARG A C 1
ATOM 865 O O . ARG A 1 106 ? 11.660 5.869 -24.536 1.00 92.44 106 ARG A O 1
ATOM 872 N N . ARG A 1 107 ? 10.164 5.210 -22.983 1.00 94.19 107 ARG A N 1
ATOM 873 C CA . ARG A 1 107 ? 9.866 6.547 -22.433 1.00 94.19 107 ARG A CA 1
ATOM 874 C C . ARG A 1 107 ? 10.894 7.000 -21.402 1.00 94.19 107 ARG A C 1
ATOM 876 O O . ARG A 1 107 ? 11.075 8.193 -21.178 1.00 94.19 107 ARG A O 1
ATOM 883 N N . GLU A 1 108 ? 11.553 6.043 -20.769 1.00 94.19 108 GLU A N 1
ATOM 884 C CA . GLU A 1 108 ? 12.606 6.280 -19.798 1.00 94.19 108 GLU A CA 1
ATOM 885 C C . GLU A 1 108 ? 13.935 6.656 -20.470 1.00 94.19 108 GLU A C 1
ATOM 887 O O . GLU A 1 108 ? 14.172 6.403 -21.651 1.00 94.19 108 GLU A O 1
ATOM 892 N N . ARG A 1 109 ? 14.853 7.266 -19.704 1.00 90.88 109 ARG A N 1
ATOM 893 C CA . ARG A 1 109 ? 16.180 7.623 -20.238 1.00 90.88 109 ARG A CA 1
ATOM 894 C C . ARG A 1 109 ? 16.913 6.368 -20.729 1.00 90.88 109 ARG A C 1
ATOM 896 O O . ARG A 1 109 ? 16.999 5.411 -19.943 1.00 90.88 109 ARG A O 1
ATOM 903 N N . PRO A 1 110 ? 17.504 6.391 -21.942 1.00 91.81 110 PRO A N 1
ATOM 904 C CA . PRO A 1 110 ? 18.172 5.230 -22.509 1.00 91.81 110 PRO A CA 1
ATOM 905 C C . PRO A 1 110 ? 19.358 4.810 -21.643 1.00 91.81 110 PRO A C 1
ATOM 907 O O . PRO A 1 110 ? 20.051 5.643 -21.049 1.00 91.81 110 PRO A O 1
ATOM 910 N N . PHE A 1 111 ? 19.604 3.506 -21.600 1.00 91.69 111 PHE A N 1
ATOM 911 C CA . PHE A 1 111 ? 20.809 2.958 -20.997 1.00 91.69 111 PHE A CA 1
ATOM 912 C C . PHE A 1 111 ? 22.002 3.276 -21.895 1.00 91.69 111 PHE A C 1
ATOM 914 O O . PHE A 1 111 ? 21.909 3.177 -23.121 1.00 91.69 111 PHE A O 1
ATOM 921 N N . LYS A 1 112 ? 23.114 3.687 -21.281 1.00 92.00 112 LYS A N 1
ATOM 922 C CA . LYS A 1 112 ? 24.347 4.043 -21.982 1.00 92.00 112 LYS A CA 1
ATOM 923 C C . LYS A 1 112 ? 25.519 3.257 -21.420 1.00 92.00 112 LYS A C 1
ATOM 925 O O . LYS A 1 112 ? 25.638 3.098 -20.208 1.00 92.00 112 LYS A O 1
ATOM 930 N N . ASP A 1 113 ? 26.385 2.769 -22.298 1.00 89.50 113 ASP A N 1
ATOM 931 C CA . ASP A 1 113 ? 27.646 2.155 -21.894 1.00 89.50 113 ASP A CA 1
ATOM 932 C C . ASP A 1 113 ? 28.661 3.212 -21.411 1.00 89.50 113 ASP A C 1
ATOM 934 O O . ASP A 1 113 ? 28.413 4.419 -21.447 1.00 89.50 113 ASP A O 1
ATOM 938 N N . ARG A 1 114 ? 29.848 2.767 -20.979 1.00 87.19 114 ARG A N 1
ATOM 939 C CA . ARG A 1 114 ? 30.926 3.670 -20.527 1.00 87.19 114 ARG A CA 1
ATOM 940 C C . ARG A 1 114 ? 31.419 4.641 -21.609 1.00 87.19 114 ARG A C 1
ATOM 942 O O . ARG A 1 114 ? 32.073 5.620 -21.275 1.00 87.19 114 ARG A O 1
ATOM 949 N N . ARG A 1 115 ? 31.140 4.366 -22.887 1.00 90.81 115 ARG A N 1
ATOM 950 C CA . ARG A 1 115 ? 31.480 5.220 -24.034 1.00 90.81 115 ARG A CA 1
ATOM 951 C C . ARG A 1 115 ? 30.307 6.121 -24.444 1.00 90.81 115 ARG A C 1
ATOM 953 O O . ARG A 1 115 ? 30.383 6.781 -25.473 1.00 90.81 115 ARG A O 1
ATOM 960 N N . GLY A 1 116 ? 29.216 6.136 -23.673 1.00 90.81 116 GLY A N 1
ATOM 961 C CA . GLY A 1 116 ? 28.028 6.942 -23.940 1.00 90.81 116 GLY A CA 1
ATOM 962 C C . GLY A 1 116 ? 27.112 6.390 -25.037 1.00 90.81 116 GLY A C 1
ATOM 963 O O . GLY A 1 116 ? 26.156 7.072 -25.412 1.00 90.81 116 GLY A O 1
ATOM 964 N N . ARG A 1 117 ? 27.369 5.179 -25.547 1.00 92.38 117 ARG A N 1
ATOM 965 C CA . ARG A 1 117 ? 26.564 4.555 -26.607 1.00 92.38 117 ARG A CA 1
ATOM 966 C C . ARG A 1 117 ? 25.332 3.892 -26.011 1.00 92.38 117 ARG A C 1
ATOM 968 O O . ARG A 1 117 ? 25.429 3.244 -24.970 1.00 92.38 117 ARG A O 1
ATOM 975 N N . THR A 1 118 ? 24.196 4.026 -26.689 1.00 93.06 118 THR A N 1
ATOM 976 C CA . THR A 1 118 ? 22.960 3.330 -26.316 1.00 93.06 118 THR A CA 1
ATOM 977 C C . THR A 1 118 ? 23.162 1.820 -26.365 1.00 93.06 118 THR A C 1
ATOM 979 O O . THR A 1 118 ? 23.846 1.301 -27.245 1.00 93.06 118 THR A O 1
ATOM 982 N N . CYS A 1 119 ? 22.574 1.115 -25.412 1.00 90.88 119 CYS A N 1
ATOM 983 C CA . CYS A 1 119 ? 22.761 -0.318 -25.229 1.00 90.88 119 CYS A CA 1
ATOM 984 C C . CYS A 1 119 ? 21.532 -0.930 -24.550 1.00 90.88 119 CYS A C 1
ATOM 986 O O . CYS A 1 119 ? 20.713 -0.223 -23.958 1.00 90.88 119 CYS A O 1
ATOM 988 N N . THR A 1 120 ? 21.423 -2.253 -24.620 1.00 90.81 120 THR A N 1
ATOM 989 C CA . THR A 1 120 ? 20.322 -3.000 -24.006 1.00 90.81 120 THR A CA 1
ATOM 990 C C . THR A 1 120 ? 20.714 -3.437 -22.590 1.00 90.81 120 THR A C 1
ATOM 992 O O . THR A 1 120 ? 21.763 -4.069 -22.430 1.00 90.81 120 THR A O 1
ATOM 995 N N . PRO A 1 121 ? 19.923 -3.103 -21.553 1.00 91.94 121 PRO A N 1
ATOM 996 C CA . PRO A 1 121 ? 20.159 -3.598 -20.199 1.00 91.94 121 PRO A CA 1
ATOM 997 C C . PRO A 1 121 ? 19.793 -5.082 -20.074 1.00 91.94 121 PRO A C 1
ATOM 999 O O . PRO A 1 121 ? 19.054 -5.625 -20.895 1.00 91.94 121 PRO A O 1
ATOM 1002 N N . VAL A 1 122 ? 20.273 -5.727 -19.011 1.00 91.50 122 VAL A N 1
ATOM 1003 C CA . VAL A 1 122 ? 19.831 -7.082 -18.648 1.00 91.50 122 VAL A CA 1
ATOM 1004 C C . VAL A 1 122 ? 18.526 -6.990 -17.862 1.00 91.50 122 VAL A C 1
ATOM 1006 O O . VAL A 1 122 ? 18.396 -6.147 -16.973 1.00 91.50 122 VAL A O 1
ATOM 1009 N N . PHE A 1 123 ? 17.576 -7.864 -18.173 1.00 92.50 123 PHE A N 1
ATOM 1010 C CA . PHE A 1 123 ? 16.261 -7.897 -17.546 1.00 92.50 123 PHE A CA 1
ATOM 1011 C C . PHE A 1 123 ? 16.143 -9.042 -16.558 1.00 92.50 123 PHE A C 1
ATOM 1013 O O . PHE A 1 123 ? 16.519 -10.170 -16.873 1.00 92.50 123 PHE A O 1
ATOM 1020 N N . TYR A 1 124 ? 15.561 -8.754 -15.399 1.00 92.31 124 TYR A N 1
ATOM 1021 C CA . TYR A 1 124 ? 15.187 -9.758 -14.419 1.00 92.31 124 TYR A CA 1
ATOM 1022 C C . TYR A 1 124 ? 13.703 -9.644 -14.088 1.00 92.31 124 TYR A C 1
ATOM 1024 O O . TYR A 1 124 ? 13.216 -8.558 -13.789 1.00 92.31 124 TYR A O 1
ATOM 1032 N N . TRP A 1 125 ? 13.002 -10.771 -14.101 1.00 92.38 125 TRP A N 1
ATOM 1033 C CA . TRP A 1 125 ? 11.629 -10.921 -13.638 1.00 92.38 125 TRP A CA 1
ATOM 1034 C C . TRP A 1 125 ? 11.640 -11.700 -12.328 1.00 92.38 125 TRP A C 1
ATOM 1036 O O . TRP A 1 125 ? 12.038 -12.865 -12.311 1.00 92.38 125 TRP A O 1
ATOM 1046 N N . ASN A 1 126 ? 11.261 -11.057 -11.222 1.00 90.19 126 ASN A N 1
ATOM 1047 C CA . ASN A 1 126 ? 11.322 -11.639 -9.874 1.00 90.19 126 ASN A CA 1
ATOM 1048 C C . ASN A 1 126 ? 12.689 -12.264 -9.533 1.00 90.19 126 ASN A C 1
ATOM 1050 O O . ASN A 1 126 ? 12.764 -13.327 -8.921 1.00 90.19 126 ASN A O 1
ATOM 1054 N N . GLY A 1 127 ? 13.777 -11.637 -9.986 1.00 89.44 127 GLY A N 1
ATOM 1055 C CA . GLY A 1 127 ? 15.143 -12.123 -9.770 1.00 89.44 127 GLY A CA 1
ATOM 1056 C C . GLY A 1 127 ? 15.664 -13.132 -10.803 1.00 89.44 127 GLY A C 1
ATOM 1057 O O . GLY A 1 127 ? 16.850 -13.454 -10.770 1.00 89.44 127 GLY A O 1
ATOM 1058 N N . PHE A 1 128 ? 14.850 -13.580 -11.764 1.00 89.50 128 PHE A N 1
ATOM 1059 C CA . PHE A 1 128 ? 15.277 -14.483 -12.842 1.00 89.50 128 PHE A CA 1
ATOM 1060 C C . PHE A 1 128 ? 15.543 -13.720 -14.135 1.00 89.50 128 PHE A C 1
ATOM 1062 O O . PHE A 1 128 ? 14.728 -12.896 -14.534 1.00 89.50 128 PHE A O 1
ATOM 1069 N N . ALA A 1 129 ? 16.658 -13.997 -14.811 1.00 90.06 129 ALA A N 1
ATOM 1070 C CA . ALA A 1 129 ? 16.961 -13.359 -16.090 1.00 90.06 129 ALA A CA 1
ATOM 1071 C C . ALA A 1 129 ? 15.936 -13.765 -17.165 1.00 90.06 129 ALA A C 1
ATOM 1073 O O . ALA A 1 129 ? 15.658 -14.952 -17.331 1.00 90.06 129 ALA A O 1
ATOM 1074 N N . VAL A 1 130 ? 15.386 -12.789 -17.891 1.00 90.25 130 VAL A N 1
ATOM 1075 C CA . VAL A 1 130 ? 14.368 -13.001 -18.938 1.00 90.25 130 VAL A CA 1
ATOM 1076 C C . VAL A 1 130 ? 14.588 -12.076 -20.135 1.00 90.25 130 VAL A C 1
ATOM 1078 O O . VAL A 1 130 ? 15.314 -11.089 -20.037 1.00 90.25 130 VAL A O 1
ATOM 1081 N N . GLU A 1 131 ? 13.905 -12.339 -21.248 1.00 84.44 131 GLU A N 1
ATOM 1082 C CA . GLU A 1 131 ? 13.720 -11.362 -22.327 1.00 84.44 131 GLU A CA 1
ATOM 1083 C C . GLU A 1 131 ? 12.396 -10.607 -22.109 1.00 84.44 131 GLU A C 1
ATOM 1085 O O . GLU A 1 131 ? 11.322 -11.202 -22.072 1.00 84.44 131 GLU A O 1
ATOM 1090 N N . ALA A 1 132 ? 12.447 -9.288 -21.906 1.00 71.12 132 ALA A N 1
ATOM 1091 C CA . ALA A 1 132 ? 11.309 -8.517 -21.382 1.00 71.12 132 ALA A CA 1
ATOM 1092 C C . ALA A 1 132 ? 10.358 -7.938 -22.447 1.00 71.12 132 ALA A C 1
ATOM 1094 O O . ALA A 1 132 ? 9.779 -6.868 -22.258 1.00 71.12 132 ALA A O 1
ATOM 1095 N N . GLU A 1 133 ? 10.213 -8.594 -23.594 1.00 75.44 133 GLU A N 1
ATOM 1096 C CA . GLU A 1 133 ? 9.673 -7.918 -24.777 1.00 75.44 133 GLU A CA 1
ATOM 1097 C C . GLU A 1 133 ? 8.139 -7.758 -24.773 1.00 75.44 133 GLU A C 1
ATOM 1099 O O . GLU A 1 133 ? 7.642 -6.780 -25.327 1.00 75.44 133 GLU A O 1
ATOM 1104 N N . HIS A 1 134 ? 7.396 -8.635 -24.082 1.00 86.75 134 HIS A N 1
ATOM 1105 C CA . HIS A 1 134 ? 5.927 -8.719 -24.202 1.00 86.75 134 HIS A CA 1
ATOM 1106 C C . HIS A 1 134 ? 5.172 -8.703 -22.870 1.00 86.75 134 HIS A C 1
ATOM 1108 O O . HIS A 1 134 ? 4.050 -9.196 -22.776 1.00 86.75 134 HIS A O 1
ATOM 1114 N N . ILE A 1 135 ? 5.777 -8.161 -21.814 1.00 91.00 135 ILE A N 1
ATOM 1115 C CA . ILE A 1 135 ? 5.152 -8.201 -20.494 1.00 91.00 135 ILE A CA 1
ATOM 1116 C C . ILE A 1 135 ? 4.203 -7.007 -20.317 1.00 91.00 135 ILE A C 1
ATOM 1118 O O . ILE A 1 135 ? 4.680 -5.868 -20.337 1.00 91.00 135 ILE A O 1
ATOM 1122 N N . PRO A 1 136 ? 2.886 -7.220 -20.134 1.00 94.69 136 PRO A N 1
ATOM 1123 C CA . PRO A 1 136 ? 1.946 -6.122 -19.948 1.00 94.69 136 PRO A CA 1
ATOM 1124 C C . PRO A 1 136 ? 2.122 -5.485 -18.567 1.00 94.69 136 PRO A C 1
ATOM 1126 O O . PRO A 1 136 ? 2.304 -6.175 -17.562 1.00 94.69 136 PRO A O 1
ATOM 1129 N N . VAL A 1 137 ? 2.015 -4.156 -18.501 1.00 95.44 137 VAL A N 1
ATOM 1130 C CA . VAL A 1 137 ? 2.160 -3.382 -17.254 1.00 95.44 137 VAL A CA 1
ATOM 1131 C C . VAL A 1 137 ? 1.091 -3.740 -16.210 1.00 95.44 137 VAL A C 1
ATOM 1133 O O . VAL A 1 137 ? 1.317 -3.597 -15.007 1.00 95.44 137 VAL A O 1
ATOM 1136 N N . SER A 1 138 ? -0.059 -4.275 -16.629 1.00 93.75 138 SER A N 1
ATOM 1137 C CA . SER A 1 138 ? -1.100 -4.792 -15.727 1.00 93.75 138 SER A CA 1
ATOM 1138 C C . SER A 1 138 ? -0.595 -5.900 -14.792 1.00 93.75 138 SER A C 1
ATOM 1140 O O . SER A 1 138 ? -1.108 -6.039 -13.681 1.00 93.75 138 SER A O 1
ATOM 1142 N N . ASN A 1 139 ? 0.436 -6.643 -15.210 1.00 94.06 139 ASN A N 1
ATOM 1143 C CA . ASN A 1 139 ? 0.994 -7.784 -14.480 1.00 94.06 139 ASN A CA 1
ATOM 1144 C C . ASN A 1 139 ? 2.208 -7.413 -13.615 1.00 94.06 139 ASN A C 1
ATOM 1146 O O . ASN A 1 139 ? 2.850 -8.298 -13.051 1.00 94.06 139 ASN A O 1
ATOM 1150 N N . VAL A 1 140 ? 2.551 -6.127 -13.522 1.00 95.38 140 VAL A N 1
ATOM 1151 C CA . VAL A 1 140 ? 3.786 -5.642 -12.894 1.00 95.38 140 VAL A CA 1
ATOM 1152 C C . VAL A 1 140 ? 3.460 -4.852 -11.630 1.00 95.38 140 VAL A C 1
ATOM 1154 O O . VAL A 1 140 ? 2.714 -3.886 -11.682 1.00 95.38 140 VAL A O 1
ATOM 1157 N N . GLU A 1 141 ? 4.020 -5.228 -10.490 1.00 95.69 141 GLU A N 1
ATOM 1158 C CA . GLU A 1 141 ? 3.941 -4.448 -9.253 1.00 95.69 141 GLU A CA 1
ATOM 1159 C C . GLU A 1 141 ? 4.861 -3.225 -9.308 1.00 95.69 141 GLU A C 1
ATOM 1161 O O . GLU A 1 141 ? 4.465 -2.126 -8.933 1.00 95.69 141 GLU A O 1
ATOM 1166 N N . GLY A 1 142 ? 6.069 -3.394 -9.845 1.00 96.50 142 GLY A N 1
ATOM 1167 C CA . GLY A 1 142 ? 7.045 -2.318 -9.945 1.00 96.50 142 GLY A CA 1
ATOM 1168 C C . GLY A 1 142 ? 8.204 -2.625 -10.881 1.00 96.50 142 GLY A C 1
ATOM 1169 O O . GLY A 1 142 ? 8.464 -3.782 -11.216 1.00 96.50 142 GLY A O 1
ATOM 1170 N N . ILE A 1 143 ? 8.919 -1.576 -11.296 1.00 96.50 143 ILE A N 1
ATOM 1171 C CA . ILE A 1 143 ? 10.130 -1.685 -12.123 1.00 96.50 143 ILE A CA 1
ATOM 1172 C C . ILE A 1 143 ? 11.264 -0.888 -11.477 1.00 96.50 143 ILE A C 1
ATOM 1174 O O . ILE A 1 143 ? 11.088 0.284 -11.162 1.00 96.50 143 ILE A O 1
ATOM 1178 N N . GLU A 1 144 ? 12.447 -1.480 -11.336 1.00 94.75 144 GLU A N 1
ATOM 1179 C CA . GLU A 1 144 ? 13.656 -0.799 -10.856 1.00 94.75 144 GLU A CA 1
ATOM 1180 C C . GLU A 1 144 ? 14.684 -0.665 -11.989 1.00 94.75 144 GLU A C 1
ATOM 1182 O O . GLU A 1 144 ? 15.018 -1.641 -12.664 1.00 94.75 144 GLU A O 1
ATOM 1187 N N . LEU A 1 145 ? 15.196 0.551 -12.205 1.00 94.00 145 LEU A N 1
ATOM 1188 C CA . LEU A 1 145 ? 16.134 0.880 -13.280 1.00 94.00 145 LEU A CA 1
ATOM 1189 C C . LEU A 1 145 ? 17.504 1.253 -12.713 1.00 94.00 145 LEU A C 1
ATOM 1191 O O . LEU A 1 145 ? 17.712 2.354 -12.186 1.00 94.00 145 LEU A O 1
ATOM 1195 N N . TYR A 1 146 ? 18.472 0.369 -12.920 1.00 91.00 146 TYR A N 1
ATOM 1196 C CA . TYR A 1 146 ? 19.846 0.537 -12.471 1.00 91.00 146 TYR A CA 1
ATOM 1197 C C . TYR A 1 146 ? 20.769 0.814 -13.654 1.00 91.00 146 TYR A C 1
ATOM 1199 O O . TYR A 1 146 ? 21.139 -0.084 -14.403 1.00 91.00 146 TYR A O 1
ATOM 1207 N N . ARG A 1 147 ? 21.145 2.084 -13.835 1.00 89.00 147 ARG A N 1
ATOM 1208 C CA . ARG A 1 147 ? 21.983 2.549 -14.961 1.00 89.00 147 ARG A CA 1
ATOM 1209 C C . ARG A 1 147 ? 23.481 2.610 -14.641 1.00 89.00 147 ARG A C 1
ATOM 1211 O O . ARG A 1 147 ? 24.281 2.899 -15.522 1.00 89.00 147 ARG A O 1
ATOM 1218 N N . SER A 1 148 ? 23.874 2.370 -13.390 1.00 80.00 148 SER A N 1
ATOM 1219 C CA . SER A 1 148 ? 25.274 2.368 -12.959 1.00 80.00 148 SER A CA 1
ATOM 1220 C C . SER A 1 148 ? 25.577 1.153 -12.089 1.00 80.00 148 SER A C 1
ATOM 1222 O O . SER A 1 148 ? 24.719 0.668 -11.350 1.00 80.00 148 SER A O 1
ATOM 1224 N N . ARG A 1 149 ? 26.827 0.680 -12.162 1.00 70.94 149 ARG A N 1
ATOM 1225 C CA . ARG A 1 149 ? 27.311 -0.467 -11.377 1.00 70.94 149 ARG A CA 1
ATOM 1226 C C . ARG A 1 149 ? 27.314 -0.215 -9.872 1.00 70.94 149 ARG A C 1
ATOM 1228 O O . ARG A 1 149 ? 27.169 -1.156 -9.109 1.00 70.94 149 ARG A O 1
ATOM 1235 N N . GLU A 1 150 ? 27.445 1.041 -9.457 1.00 69.50 150 GLU A N 1
ATOM 1236 C CA . GLU A 1 150 ? 27.496 1.444 -8.045 1.00 69.50 150 GLU A CA 1
ATOM 1237 C C . GLU A 1 150 ? 26.198 1.142 -7.286 1.00 69.50 150 GLU A C 1
ATOM 1239 O O . GLU A 1 150 ? 26.214 1.030 -6.068 1.00 69.50 150 GLU A O 1
ATOM 1244 N N . ASN A 1 151 ? 25.086 0.967 -8.005 1.00 65.50 151 ASN A N 1
ATOM 1245 C CA . ASN A 1 151 ? 23.783 0.665 -7.419 1.00 65.50 151 ASN A CA 1
ATOM 1246 C C . ASN A 1 151 ? 23.377 -0.816 -7.582 1.00 65.50 151 ASN A C 1
ATOM 1248 O O . ASN A 1 151 ? 22.239 -1.167 -7.292 1.00 65.50 151 ASN A O 1
ATOM 1252 N N . MET A 1 152 ? 24.273 -1.686 -8.068 1.00 65.31 152 MET A N 1
ATOM 1253 C CA . MET A 1 152 ? 23.981 -3.093 -8.375 1.00 65.31 152 MET A CA 1
ATOM 1254 C C . MET A 1 152 ? 24.782 -4.042 -7.478 1.00 65.31 152 MET A C 1
ATOM 1256 O O . MET A 1 152 ? 25.749 -4.657 -7.920 1.00 65.31 152 MET A O 1
ATOM 1260 N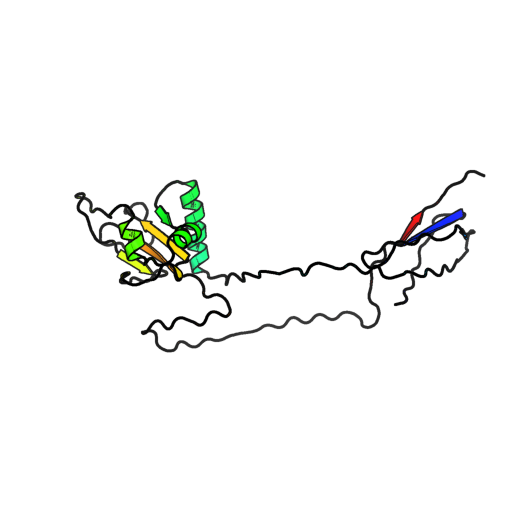 N . THR A 1 153 ? 24.388 -4.185 -6.215 1.00 62.12 153 THR A N 1
ATOM 1261 C CA . THR A 1 153 ? 25.100 -5.081 -5.284 1.00 62.12 153 THR A CA 1
ATOM 1262 C C . THR A 1 153 ? 24.762 -6.563 -5.508 1.00 62.12 153 THR A C 1
ATOM 1264 O O . THR A 1 153 ? 25.580 -7.422 -5.203 1.00 62.12 153 THR A O 1
ATOM 1267 N N . PHE A 1 154 ? 23.592 -6.878 -6.082 1.00 65.69 154 PHE A N 1
ATOM 1268 C CA . PHE A 1 154 ? 23.056 -8.253 -6.107 1.00 65.69 154 PHE A CA 1
ATOM 1269 C C . PHE A 1 154 ? 22.952 -8.898 -7.493 1.00 65.69 154 PHE A C 1
ATOM 1271 O O . PHE A 1 154 ? 22.818 -10.114 -7.596 1.00 65.69 154 PHE A O 1
ATOM 1278 N N . TYR A 1 155 ? 23.039 -8.113 -8.568 1.00 70.75 155 TYR A N 1
ATOM 1279 C CA . TYR A 1 155 ? 22.869 -8.616 -9.929 1.00 70.75 155 TYR A CA 1
ATOM 1280 C C . TYR A 1 155 ? 24.166 -8.451 -10.711 1.00 70.75 155 TYR A C 1
ATOM 1282 O O . TYR A 1 155 ? 24.647 -7.334 -10.913 1.00 70.75 155 TYR A O 1
ATOM 1290 N N . ASN A 1 156 ? 24.715 -9.574 -11.183 1.00 65.75 156 ASN A N 1
ATOM 1291 C CA . ASN A 1 156 ? 25.889 -9.631 -12.056 1.00 65.75 156 ASN A CA 1
ATOM 1292 C C . ASN A 1 156 ? 25.551 -9.092 -13.455 1.00 65.75 156 ASN A C 1
ATOM 1294 O O . ASN A 1 156 ? 25.559 -9.822 -14.447 1.00 65.75 156 ASN A O 1
ATOM 1298 N N . GLY A 1 157 ? 25.242 -7.800 -13.557 1.00 61.09 157 GLY A N 1
ATOM 1299 C CA . GLY A 1 157 ? 24.980 -7.165 -14.839 1.00 61.09 157 GLY A CA 1
ATOM 1300 C C . GLY A 1 157 ? 26.270 -7.078 -15.649 1.00 61.09 157 GLY A C 1
ATOM 1301 O O . GLY A 1 157 ? 27.126 -6.207 -15.451 1.00 61.09 157 GLY A O 1
ATOM 1302 N N . ARG A 1 158 ? 26.407 -7.998 -16.602 1.00 65.69 158 ARG A N 1
ATOM 1303 C CA . ARG A 1 158 ? 27.235 -7.775 -17.784 1.00 65.69 158 ARG A CA 1
ATOM 1304 C C . ARG A 1 158 ? 26.502 -6.738 -18.634 1.00 65.69 158 ARG A C 1
ATOM 1306 O O . ARG A 1 158 ? 25.358 -6.958 -19.003 1.00 65.69 158 ARG A O 1
ATOM 1313 N N . GLY A 1 159 ? 27.134 -5.602 -18.914 1.00 74.44 159 GLY A N 1
ATOM 1314 C CA . GLY A 1 159 ? 26.553 -4.569 -19.773 1.00 74.44 159 GLY A CA 1
ATOM 1315 C C . GLY A 1 159 ? 26.395 -3.217 -19.088 1.00 74.44 159 GLY A C 1
ATOM 1316 O O . GLY A 1 159 ? 27.188 -2.845 -18.223 1.00 74.44 159 GLY A O 1
ATOM 1317 N N . CYS A 1 160 ? 25.405 -2.458 -19.546 1.00 89.69 160 CYS A N 1
ATOM 1318 C CA . CYS A 1 160 ? 25.251 -1.034 -19.253 1.00 89.69 160 CYS A CA 1
ATOM 1319 C C . CYS A 1 160 ? 24.139 -0.691 -18.257 1.00 89.69 160 CYS A C 1
ATOM 1321 O O . CYS A 1 160 ? 23.868 0.480 -18.000 1.00 89.69 160 CYS A O 1
ATOM 1323 N N . GLY A 1 161 ? 23.500 -1.709 -17.694 1.00 90.81 161 GLY A N 1
ATOM 1324 C CA . GLY A 1 161 ? 22.522 -1.553 -16.635 1.00 90.81 161 GLY A CA 1
ATOM 1325 C C . GLY A 1 161 ? 21.658 -2.788 -16.469 1.00 90.81 161 GLY A C 1
ATOM 1326 O O . GLY A 1 161 ? 21.780 -3.764 -17.215 1.00 90.81 161 GLY A O 1
ATOM 1327 N N . VAL A 1 162 ? 20.794 -2.720 -15.469 1.00 92.00 162 VAL A N 1
ATOM 1328 C CA . VAL A 1 162 ? 19.863 -3.775 -15.088 1.00 92.00 162 VAL A CA 1
ATOM 1329 C C . VAL A 1 162 ? 18.468 -3.182 -14.943 1.00 92.00 162 VAL A C 1
ATOM 1331 O O . VAL A 1 162 ? 18.302 -2.077 -14.423 1.00 92.00 162 VAL A O 1
ATOM 1334 N N . VAL A 1 163 ? 17.475 -3.931 -15.410 1.00 93.56 163 VAL A N 1
ATOM 1335 C CA . VAL A 1 163 ? 16.056 -3.671 -15.182 1.00 93.56 163 VAL A CA 1
ATOM 1336 C C . VAL A 1 163 ? 15.506 -4.815 -14.342 1.00 93.56 163 VAL A C 1
ATOM 1338 O O . VAL A 1 163 ? 15.536 -5.964 -14.781 1.00 93.56 163 VAL A O 1
ATOM 1341 N N . LEU A 1 164 ? 15.015 -4.506 -13.144 1.00 94.00 164 LEU A N 1
ATOM 1342 C CA . LEU A 1 164 ? 14.285 -5.463 -12.315 1.00 94.00 164 LEU A CA 1
ATOM 1343 C C . LEU A 1 164 ? 12.797 -5.219 -12.492 1.00 94.00 164 LEU A C 1
ATOM 1345 O O . LEU A 1 164 ? 12.346 -4.079 -12.422 1.00 94.00 164 LEU A O 1
ATOM 1349 N N . VAL A 1 165 ? 12.043 -6.283 -12.712 1.00 95.44 165 VAL A N 1
ATOM 1350 C CA . VAL A 1 165 ? 10.599 -6.241 -12.881 1.00 95.44 165 VAL A CA 1
ATOM 1351 C C . VAL A 1 165 ? 9.979 -7.170 -11.850 1.00 95.44 165 VAL A C 1
ATOM 1353 O O . VAL A 1 165 ? 10.314 -8.354 -11.785 1.00 95.44 165 VAL A O 1
ATOM 1356 N N . TRP A 1 166 ? 9.087 -6.615 -11.039 1.00 95.69 166 TRP A N 1
ATOM 1357 C CA . TRP A 1 166 ? 8.383 -7.322 -9.977 1.00 95.69 166 TRP A CA 1
ATOM 1358 C C . TRP A 1 166 ? 6.968 -7.586 -10.435 1.00 95.69 166 TRP A C 1
ATOM 1360 O O . TRP A 1 166 ? 6.281 -6.655 -10.846 1.00 95.69 166 TRP A O 1
ATOM 1370 N N . ASN A 1 167 ? 6.520 -8.835 -10.404 1.00 94.56 167 ASN A N 1
ATOM 1371 C CA . ASN A 1 167 ? 5.156 -9.151 -10.799 1.00 94.56 167 ASN A CA 1
ATOM 1372 C C . ASN A 1 167 ? 4.153 -8.740 -9.720 1.00 94.56 167 ASN A C 1
ATOM 1374 O O . ASN A 1 167 ? 4.407 -8.823 -8.517 1.00 94.56 167 ASN A O 1
ATOM 1378 N N . ARG A 1 168 ? 2.963 -8.379 -10.183 1.00 92.12 168 ARG A N 1
ATOM 1379 C CA . ARG A 1 168 ? 1.810 -8.180 -9.321 1.00 92.12 168 ARG A CA 1
ATOM 1380 C C . ARG A 1 168 ? 1.402 -9.524 -8.703 1.00 92.12 168 ARG A C 1
ATOM 1382 O O . ARG A 1 168 ? 1.288 -10.507 -9.445 1.00 92.12 168 ARG A O 1
ATOM 1389 N N . PRO A 1 169 ? 1.169 -9.601 -7.382 1.00 88.00 169 PRO A N 1
ATOM 1390 C CA . PRO A 1 169 ? 0.574 -10.787 -6.795 1.00 88.00 169 PRO A CA 1
ATOM 1391 C C . PRO A 1 169 ? -0.825 -10.982 -7.372 1.00 88.00 169 PRO A C 1
ATOM 1393 O O . PRO A 1 169 ? -1.584 -10.022 -7.517 1.00 88.00 169 PRO A O 1
ATOM 1396 N N . LEU A 1 170 ? -1.166 -12.227 -7.703 1.00 78.25 170 LEU A N 1
ATOM 1397 C CA . LEU A 1 170 ? -2.520 -12.553 -8.137 1.00 78.25 170 LEU A CA 1
ATOM 1398 C C . LEU A 1 170 ? -3.489 -12.207 -7.015 1.00 78.25 170 LEU A C 1
ATOM 1400 O O . LEU A 1 170 ? -3.257 -12.562 -5.855 1.00 78.25 170 LEU A O 1
ATOM 1404 N N . ARG A 1 171 ? -4.571 -11.509 -7.357 1.00 69.69 171 ARG A N 1
ATOM 1405 C CA . ARG A 1 171 ? -5.659 -11.307 -6.408 1.00 69.69 171 ARG A CA 1
ATOM 1406 C C . ARG A 1 171 ? -6.345 -12.644 -6.171 1.00 69.69 171 ARG A C 1
ATOM 1408 O O . ARG A 1 171 ? -6.532 -13.427 -7.099 1.00 69.69 171 ARG A O 1
ATOM 1415 N N . GLU A 1 172 ? -6.714 -12.910 -4.923 1.00 60.16 172 GLU A N 1
ATOM 1416 C CA . GLU A 1 172 ? -7.518 -14.081 -4.571 1.00 60.16 172 GLU A CA 1
ATOM 1417 C C . GLU A 1 172 ? -8.817 -14.039 -5.407 1.00 60.16 172 GLU A C 1
ATOM 1419 O O . GLU A 1 172 ? -9.613 -13.114 -5.264 1.00 60.16 172 GLU A O 1
ATOM 1424 N N . GLY A 1 173 ? -8.972 -14.976 -6.353 1.00 61.53 173 GLY A N 1
ATOM 1425 C CA . GLY A 1 173 ? -10.094 -15.031 -7.306 1.00 61.53 173 GLY A CA 1
ATOM 1426 C C . GLY A 1 173 ? -9.778 -14.633 -8.759 1.00 61.53 173 GLY A C 1
ATOM 1427 O O . GLY A 1 173 ? -10.568 -14.953 -9.644 1.00 61.53 173 GLY A O 1
ATOM 1428 N N . GLU A 1 174 ? -8.629 -14.013 -9.049 1.00 60.66 174 GLU A N 1
ATOM 1429 C CA . GLU A 1 174 ? -8.143 -13.833 -10.426 1.00 60.66 174 GLU A CA 1
ATOM 1430 C C . GLU A 1 174 ? -7.393 -15.107 -10.854 1.00 60.66 174 GLU A C 1
ATOM 1432 O O . GLU A 1 174 ? -6.385 -15.489 -10.255 1.00 60.66 174 GLU A O 1
ATOM 1437 N N . GLY A 1 175 ? -7.906 -15.812 -11.869 1.00 50.31 175 GLY A N 1
ATOM 1438 C CA . GLY A 1 175 ? -7.276 -17.030 -12.387 1.00 50.31 175 GLY A CA 1
ATOM 1439 C C . GLY A 1 175 ? -5.814 -16.789 -12.780 1.00 50.31 175 GLY A C 1
ATOM 1440 O O . GLY A 1 175 ? -5.483 -15.752 -13.352 1.00 50.31 175 GLY A O 1
ATOM 1441 N N . ARG A 1 176 ? -4.927 -17.750 -12.475 1.00 52.56 176 ARG A N 1
ATOM 1442 C CA . ARG A 1 176 ? -3.516 -17.702 -12.896 1.00 52.56 176 ARG A CA 1
ATOM 1443 C C . ARG A 1 176 ? -3.463 -17.506 -14.422 1.00 52.56 176 ARG A C 1
ATOM 1445 O O . ARG A 1 176 ? -3.952 -18.384 -15.135 1.00 52.56 176 ARG A O 1
ATOM 1452 N N . PRO A 1 177 ? -2.860 -16.425 -14.955 1.00 51.38 177 PRO A N 1
ATOM 1453 C CA . PRO A 1 177 ? -2.549 -16.381 -16.372 1.00 51.38 177 PRO A CA 1
ATOM 1454 C C . PRO A 1 177 ? -1.552 -17.507 -16.645 1.00 51.38 177 PRO A C 1
ATOM 1456 O O . PRO A 1 177 ? -0.479 -17.564 -16.040 1.00 51.38 177 PRO A O 1
ATOM 1459 N N . HIS A 1 178 ? -1.931 -18.442 -17.515 1.00 46.59 178 HIS A N 1
ATOM 1460 C CA . HIS A 1 178 ? -1.036 -19.503 -17.948 1.00 46.59 178 HIS A CA 1
ATOM 1461 C C . HIS A 1 178 ? 0.138 -18.871 -18.700 1.00 46.59 178 HIS A C 1
ATOM 1463 O O . HIS A 1 178 ? 0.024 -18.507 -19.868 1.00 46.59 178 HIS A O 1
ATOM 1469 N N . LEU A 1 179 ? 1.284 -18.748 -18.027 1.00 50.94 179 LEU A N 1
ATOM 1470 C CA . LEU A 1 179 ? 2.558 -18.610 -18.716 1.00 50.94 179 LEU A CA 1
ATOM 1471 C C . LEU A 1 179 ? 2.778 -19.929 -19.458 1.00 50.94 179 LEU A C 1
ATOM 1473 O O . LEU A 1 179 ? 3.036 -20.964 -18.839 1.00 50.94 179 LEU A O 1
ATOM 1477 N N . ALA A 1 180 ? 2.605 -19.908 -20.778 1.00 39.19 180 ALA A N 1
ATOM 1478 C CA . ALA A 1 180 ? 2.936 -21.035 -21.634 1.00 39.19 180 ALA A CA 1
ATOM 1479 C C . ALA A 1 180 ? 4.432 -21.352 -21.451 1.00 39.19 180 ALA A C 1
ATOM 1481 O O . ALA A 1 180 ? 5.282 -20.631 -21.964 1.00 39.19 180 ALA A O 1
ATOM 1482 N N . GLY A 1 181 ? 4.756 -22.378 -20.653 1.00 44.62 181 GLY A N 1
ATOM 1483 C CA . GLY A 1 181 ? 6.137 -22.839 -20.473 1.00 44.62 181 GLY A CA 1
ATOM 1484 C C . GLY A 1 181 ? 6.544 -23.404 -19.106 1.00 44.62 181 GLY A C 1
ATOM 1485 O O . GLY A 1 181 ? 7.658 -23.910 -19.010 1.00 44.62 181 GLY A O 1
ATOM 1486 N N . GLN A 1 182 ? 5.713 -23.372 -18.056 1.00 45.59 182 GLN A N 1
ATOM 1487 C CA . GLN A 1 182 ? 6.076 -23.971 -16.756 1.00 45.59 182 GLN A CA 1
ATOM 1488 C C . GLN A 1 182 ? 5.275 -25.249 -16.463 1.00 45.59 182 GLN A C 1
ATOM 1490 O O . GLN A 1 182 ? 4.049 -25.226 -16.385 1.00 45.59 182 GLN A O 1
ATOM 1495 N N . GLY A 1 183 ? 5.988 -26.374 -16.325 1.00 40.78 183 GLY A N 1
ATOM 1496 C CA . GLY A 1 183 ? 5.431 -27.683 -15.972 1.00 40.78 183 GLY A CA 1
ATOM 1497 C C . GLY A 1 183 ? 4.841 -27.742 -14.550 1.00 40.78 183 GLY A C 1
ATOM 1498 O O . GLY A 1 183 ? 5.065 -26.839 -13.743 1.00 40.78 183 GLY A O 1
ATOM 1499 N N . PRO A 1 184 ? 4.073 -28.799 -14.227 1.00 36.97 184 PRO A N 1
ATOM 1500 C CA . PRO A 1 184 ? 3.222 -28.839 -13.040 1.00 36.97 184 PRO A CA 1
ATOM 1501 C C . PRO A 1 184 ? 4.032 -29.006 -11.744 1.00 36.97 184 PRO A C 1
ATOM 1503 O O . PRO A 1 184 ? 4.529 -30.089 -11.435 1.00 36.97 184 PRO A O 1
ATOM 1506 N N . GLY A 1 185 ? 4.136 -27.929 -10.962 1.00 33.78 185 GLY A N 1
ATOM 1507 C CA . GLY A 1 185 ? 4.616 -27.941 -9.579 1.00 33.78 185 GLY A CA 1
ATOM 1508 C C . GLY A 1 185 ? 3.461 -28.132 -8.591 1.00 33.78 185 GLY A C 1
ATOM 1509 O O . GLY A 1 185 ? 2.423 -27.489 -8.711 1.00 33.78 185 GLY A O 1
ATOM 1510 N N . ARG A 1 186 ? 3.639 -29.049 -7.636 1.00 33.38 186 ARG A N 1
ATOM 1511 C CA . ARG A 1 186 ? 2.666 -29.447 -6.605 1.00 33.38 186 ARG A CA 1
ATOM 1512 C C . ARG A 1 186 ? 2.402 -28.316 -5.599 1.00 33.38 186 ARG A C 1
ATOM 1514 O O . ARG A 1 186 ? 3.320 -27.927 -4.884 1.00 33.38 186 ARG A O 1
ATOM 1521 N N . ASP A 1 187 ? 1.148 -27.882 -5.478 1.00 28.69 187 ASP A N 1
ATOM 1522 C CA . ASP A 1 187 ? 0.679 -27.006 -4.396 1.00 28.69 187 ASP A CA 1
ATOM 1523 C C . ASP A 1 187 ? 0.215 -27.863 -3.193 1.00 28.69 187 ASP A C 1
ATOM 1525 O O . ASP A 1 187 ? -0.634 -28.745 -3.330 1.00 28.69 187 ASP A O 1
ATOM 1529 N N . VAL A 1 188 ? 0.779 -27.618 -2.003 1.00 28.52 188 VAL A N 1
ATOM 1530 C CA . VAL A 1 188 ? 0.360 -28.216 -0.719 1.00 28.52 188 VAL A CA 1
ATOM 1531 C C . VAL A 1 188 ? -0.191 -27.100 0.168 1.00 28.52 188 VAL A C 1
ATOM 1533 O O . VAL A 1 188 ? 0.558 -26.230 0.604 1.00 28.52 188 VAL A O 1
ATOM 1536 N N . PHE A 1 189 ? -1.492 -27.137 0.465 1.00 24.16 189 PHE A N 1
ATOM 1537 C CA . PHE A 1 189 ? -2.147 -26.233 1.415 1.00 24.16 189 PHE A CA 1
ATOM 1538 C C . PHE A 1 189 ? -2.305 -26.915 2.781 1.00 24.16 189 PHE A C 1
ATOM 1540 O O . PHE A 1 189 ? -2.799 -28.039 2.866 1.00 24.16 189 PHE A O 1
ATOM 1547 N N . ARG A 1 190 ? -1.932 -26.222 3.864 1.00 23.25 190 ARG A N 1
ATOM 1548 C CA . ARG A 1 190 ? -2.333 -26.560 5.240 1.00 23.25 190 ARG A CA 1
ATOM 1549 C C . ARG A 1 190 ? -3.212 -25.440 5.790 1.00 23.25 190 ARG A C 1
ATOM 1551 O O . ARG A 1 190 ? -2.754 -24.310 5.925 1.00 23.25 190 ARG A O 1
ATOM 1558 N N . LEU A 1 191 ? -4.453 -25.780 6.128 1.00 23.50 191 LEU A N 1
ATOM 1559 C CA . LEU A 1 191 ? -5.364 -24.961 6.927 1.00 23.50 191 LEU A CA 1
ATOM 1560 C C . LEU A 1 191 ? -5.246 -25.395 8.393 1.00 23.50 191 LEU A C 1
ATOM 1562 O O . LEU A 1 191 ? -5.360 -26.582 8.695 1.00 23.50 191 LEU A O 1
ATOM 1566 N N . GLY A 1 192 ? -5.003 -24.439 9.289 1.00 24.14 192 GLY A N 1
ATOM 1567 C CA . GLY A 1 192 ? -5.030 -24.641 10.737 1.00 24.14 192 GLY A CA 1
ATOM 1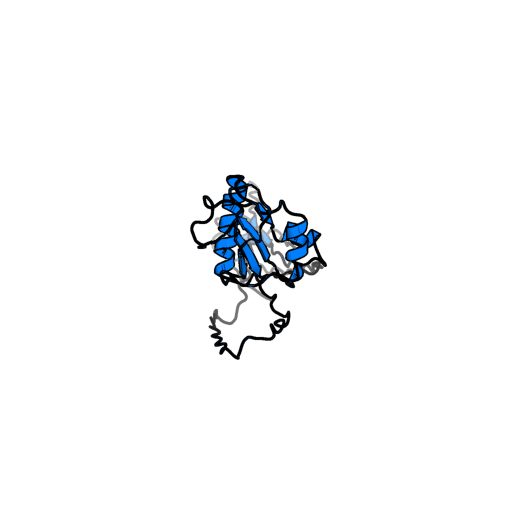568 C C . GLY A 1 192 ? -6.274 -23.998 11.346 1.00 24.14 192 GLY A C 1
ATOM 1569 O O . GLY A 1 192 ? -6.516 -22.812 11.138 1.00 24.14 192 GLY A O 1
ATOM 1570 N N . TYR A 1 193 ? -7.045 -24.796 12.084 1.00 23.31 193 TYR A N 1
ATOM 1571 C CA . TYR A 1 193 ? -8.206 -24.395 12.881 1.00 23.31 193 TYR A CA 1
ATOM 1572 C C . TYR A 1 193 ? -7.775 -23.906 14.273 1.00 23.31 193 TYR A C 1
ATOM 1574 O O . TYR A 1 193 ? -6.884 -24.493 14.883 1.00 23.31 193 TYR A O 1
ATOM 1582 N N . GLY A 1 194 ? -8.464 -22.892 14.806 1.00 25.03 194 GLY A N 1
ATOM 1583 C CA . GLY A 1 194 ? -8.402 -22.488 16.212 1.00 25.03 194 GLY A CA 1
ATOM 1584 C C . GLY A 1 194 ? -9.814 -22.265 16.748 1.00 25.03 194 GLY A C 1
ATOM 1585 O O . GLY A 1 194 ? -10.503 -21.347 16.316 1.00 25.03 194 GLY A O 1
ATOM 1586 N N . VAL A 1 195 ? -10.248 -23.154 17.639 1.00 28.86 195 VAL A N 1
ATOM 1587 C CA . VAL A 1 195 ? -11.572 -23.195 18.276 1.00 28.86 195 VAL A CA 1
ATOM 1588 C C . VAL A 1 195 ? -11.540 -22.377 19.569 1.00 28.86 195 VAL A C 1
ATOM 1590 O O . VAL A 1 195 ? -10.614 -22.523 20.361 1.00 28.86 195 VAL A O 1
ATOM 1593 N N . GLY A 1 196 ? -12.573 -21.568 19.807 1.00 28.59 196 GLY A N 1
ATOM 1594 C CA . GLY A 1 196 ? -12.900 -21.006 21.117 1.00 28.59 196 GLY A CA 1
ATOM 1595 C C . GLY A 1 196 ? -14.354 -21.310 21.474 1.00 28.59 196 GLY A C 1
ATOM 1596 O O . GLY A 1 196 ? -15.206 -21.226 20.597 1.00 28.59 196 GLY A O 1
ATOM 1597 N N . VAL A 1 197 ? -14.610 -21.661 22.739 1.00 32.75 197 VAL A N 1
ATOM 1598 C CA . VAL A 1 197 ? -15.919 -21.743 23.433 1.00 32.75 197 VAL A CA 1
ATOM 1599 C C . VAL A 1 197 ? -15.563 -21.668 24.937 1.00 32.75 197 VAL A C 1
ATOM 1601 O O . VAL A 1 197 ? -14.723 -22.456 25.361 1.00 32.75 197 VAL A O 1
ATOM 1604 N N . SER A 1 198 ? -15.901 -20.698 25.803 1.00 34.22 198 SER A N 1
ATOM 1605 C CA . SER A 1 198 ? -17.108 -19.916 26.162 1.00 34.22 198 SER A CA 1
ATOM 1606 C C . SER A 1 198 ? -18.250 -20.724 26.808 1.00 34.22 198 SER A C 1
ATOM 1608 O O . SER A 1 198 ? -18.814 -21.639 26.228 1.00 34.22 198 SER A O 1
ATOM 1610 N N . ASN A 1 199 ? -18.583 -20.385 28.059 1.00 33.41 199 ASN A N 1
ATOM 1611 C CA . ASN A 1 199 ? -19.682 -20.986 28.823 1.00 33.41 199 ASN A CA 1
ATOM 1612 C C . ASN A 1 199 ? -21.034 -20.809 28.093 1.00 33.41 199 ASN A C 1
ATOM 1614 O O . ASN A 1 199 ? -21.301 -19.711 27.599 1.00 33.41 199 ASN A O 1
ATOM 1618 N N . PRO A 1 200 ? -21.919 -21.821 28.063 1.00 37.94 200 PRO A N 1
ATOM 1619 C CA . PRO A 1 200 ? -23.210 -21.711 27.401 1.00 37.94 200 PRO A CA 1
ATOM 1620 C C . PRO A 1 200 ? -24.254 -21.135 28.368 1.00 37.94 200 PRO A C 1
ATOM 1622 O O . PRO A 1 200 ? -24.515 -21.713 29.420 1.00 37.94 200 PRO A O 1
ATOM 1625 N N . GLY A 1 201 ? -24.890 -20.016 28.005 1.00 36.97 201 GLY A N 1
ATOM 1626 C CA . GLY A 1 201 ? -26.201 -19.660 28.568 1.00 36.97 201 GLY A CA 1
ATOM 1627 C C . GLY A 1 201 ? -26.471 -18.191 28.882 1.00 36.97 201 GLY A C 1
ATOM 1628 O O . GLY A 1 201 ? -27.631 -17.839 29.083 1.00 36.97 201 GLY A O 1
ATOM 1629 N N . THR A 1 202 ? -25.468 -17.316 28.875 1.00 38.84 202 THR A N 1
ATOM 1630 C CA . THR A 1 202 ? -25.687 -15.896 29.182 1.00 38.84 202 THR A CA 1
ATOM 1631 C C . THR A 1 202 ? -24.865 -15.036 28.240 1.00 38.84 202 THR A C 1
ATOM 1633 O O . THR A 1 202 ? -23.642 -14.992 28.344 1.00 38.84 202 THR A O 1
ATOM 1636 N N . ASP A 1 203 ? -25.538 -14.335 27.326 1.00 33.38 203 ASP A N 1
ATOM 1637 C CA . ASP A 1 203 ? -24.939 -13.187 26.651 1.00 33.38 203 ASP A CA 1
ATOM 1638 C C . ASP A 1 203 ? -24.557 -12.174 27.733 1.00 33.38 203 ASP A C 1
ATOM 1640 O O . ASP A 1 203 ? -25.416 -11.508 28.321 1.00 33.38 203 ASP A O 1
ATOM 1644 N N . VAL A 1 204 ? -23.262 -12.084 28.032 1.00 37.94 204 VAL A N 1
ATOM 1645 C CA . VAL A 1 204 ? -22.710 -11.045 28.901 1.00 37.94 204 VAL A CA 1
ATOM 1646 C C . VAL A 1 204 ? -22.685 -9.757 28.087 1.00 37.94 204 VAL A C 1
ATOM 1648 O O . VAL A 1 204 ? -21.671 -9.357 27.522 1.00 37.94 204 VAL A O 1
ATOM 1651 N N . LEU A 1 205 ? -23.846 -9.118 27.976 1.00 41.66 205 LEU A N 1
ATOM 1652 C CA . LEU A 1 205 ? -23.916 -7.724 27.575 1.00 41.66 205 LEU A CA 1
ATOM 1653 C C . LEU A 1 205 ? -23.449 -6.902 28.774 1.00 41.66 205 LEU A C 1
ATOM 1655 O O . LEU A 1 205 ? -24.128 -6.853 29.802 1.00 41.66 205 LEU A O 1
ATOM 1659 N N . SER A 1 206 ? -22.285 -6.269 28.647 1.00 41.22 206 SER A N 1
ATOM 1660 C CA . SER A 1 206 ? -21.820 -5.264 29.600 1.00 41.22 206 SER A CA 1
ATOM 1661 C C . SER A 1 206 ? -22.780 -4.078 29.561 1.00 41.22 206 SER A C 1
ATOM 1663 O O . SER A 1 206 ? -22.672 -3.188 28.718 1.00 41.22 206 SER A O 1
ATOM 1665 N N . LEU A 1 207 ? -23.778 -4.101 30.442 1.00 47.06 207 LEU A N 1
ATOM 1666 C CA . LEU A 1 207 ? -24.652 -2.968 30.682 1.00 47.06 207 LEU A CA 1
ATOM 1667 C C . LEU A 1 207 ? -23.923 -2.039 31.651 1.00 47.06 207 LEU A C 1
ATOM 1669 O O . LEU A 1 207 ? -23.708 -2.392 32.811 1.00 47.06 207 LEU A O 1
ATOM 1673 N N . ASN A 1 208 ? -23.551 -0.851 31.187 1.00 44.75 208 ASN A N 1
ATOM 1674 C CA . ASN A 1 208 ? -23.091 0.192 32.092 1.00 44.75 208 ASN A CA 1
ATOM 1675 C C . ASN A 1 208 ? -24.332 0.745 32.803 1.00 44.75 208 ASN A C 1
ATOM 1677 O O . ASN A 1 208 ? -25.105 1.521 32.237 1.00 44.75 208 ASN A O 1
ATOM 1681 N N . ALA A 1 209 ? -24.567 0.272 34.024 1.00 53.31 209 ALA A N 1
ATOM 1682 C CA . ALA A 1 209 ? -25.547 0.853 34.926 1.00 53.31 209 ALA A CA 1
ATOM 1683 C C . ALA A 1 209 ? -24.830 1.901 35.776 1.00 53.31 209 ALA A C 1
ATOM 1685 O O . ALA A 1 209 ? -23.930 1.569 36.546 1.00 53.31 209 ALA A O 1
ATOM 1686 N N . MET A 1 210 ? -25.210 3.166 35.613 1.00 55.09 210 MET A N 1
ATOM 1687 C CA . MET A 1 210 ? -24.685 4.250 36.435 1.00 55.09 210 MET A CA 1
ATOM 1688 C C . MET A 1 210 ? -25.737 4.619 37.477 1.00 55.09 210 MET A C 1
ATOM 1690 O O . MET A 1 210 ? -26.914 4.815 37.157 1.00 55.09 210 MET A O 1
ATOM 1694 N N . LEU A 1 211 ? -25.308 4.663 38.734 1.00 54.12 211 LEU A N 1
ATOM 1695 C CA . LEU A 1 211 ? -26.149 5.020 39.863 1.00 54.12 211 LEU A CA 1
ATOM 1696 C C . LEU A 1 211 ? -25.926 6.506 40.148 1.00 54.12 211 LEU A C 1
ATOM 1698 O O . LEU A 1 211 ? -24.836 6.906 40.552 1.00 54.12 211 LEU A O 1
ATOM 1702 N N . GLU A 1 212 ? -26.938 7.330 39.892 1.00 55.69 212 GLU A N 1
ATOM 1703 C CA . GLU A 1 212 ? -26.890 8.754 40.220 1.00 55.69 212 GLU A CA 1
ATOM 1704 C C . GLU A 1 212 ? -27.554 8.951 41.590 1.00 55.69 212 GLU A C 1
ATOM 1706 O O . GLU A 1 212 ? -28.728 8.620 41.792 1.00 55.69 212 GLU A O 1
ATOM 1711 N N . ALA A 1 213 ? -26.777 9.452 42.552 1.00 50.72 213 ALA A N 1
ATOM 1712 C CA . ALA A 1 213 ? -27.255 9.820 43.877 1.00 50.72 213 ALA A CA 1
ATOM 1713 C C . ALA A 1 213 ? -27.566 11.321 43.898 1.00 50.72 213 ALA A C 1
ATOM 1715 O O . ALA A 1 213 ? -26.661 12.149 43.807 1.00 50.72 213 ALA A O 1
ATOM 1716 N N . GLU A 1 214 ? -28.842 11.679 44.035 1.00 51.19 214 GLU A N 1
ATOM 1717 C CA . GLU A 1 214 ? -29.231 13.048 44.375 1.00 51.19 214 GLU A CA 1
ATOM 1718 C C . GLU A 1 214 ? -29.183 13.179 45.901 1.00 51.19 214 GLU A C 1
ATOM 1720 O O . GLU A 1 214 ? -30.115 12.783 46.603 1.00 51.19 214 GLU A O 1
ATOM 1725 N N . PHE A 1 215 ? -28.089 13.732 46.426 1.00 41.66 215 PHE A N 1
ATOM 1726 C CA . PHE A 1 215 ? -28.043 14.181 47.815 1.00 41.66 215 PHE A CA 1
ATOM 1727 C C . PHE A 1 215 ? -28.859 15.468 47.934 1.00 41.66 215 PHE A C 1
ATOM 1729 O O . PHE A 1 215 ? -28.354 16.562 47.695 1.00 41.66 215 PHE A O 1
ATOM 1736 N N . MET A 1 216 ? -30.137 15.337 48.282 1.00 41.19 216 MET A N 1
ATOM 1737 C CA . MET A 1 216 ? -30.891 16.471 48.804 1.00 41.19 216 MET A CA 1
ATOM 1738 C C . MET A 1 216 ? -30.609 16.574 50.306 1.00 41.19 216 MET A C 1
ATOM 1740 O O . MET A 1 216 ? -30.872 15.599 51.016 1.00 41.19 216 MET A O 1
ATOM 1744 N N . PRO A 1 217 ? -30.044 17.694 50.798 1.00 38.88 217 PRO A N 1
ATOM 1745 C CA . PRO A 1 217 ? -29.958 17.923 52.231 1.00 38.88 217 PRO A CA 1
ATOM 1746 C C . PRO A 1 217 ? -31.381 17.953 52.800 1.00 38.88 217 PRO A C 1
ATOM 1748 O O . PRO A 1 217 ? -32.278 18.545 52.196 1.00 38.88 217 PRO A O 1
ATOM 1751 N N . ILE A 1 218 ? -31.571 17.238 53.908 1.00 44.31 218 ILE A N 1
ATOM 1752 C CA . ILE A 1 218 ? -32.805 17.254 54.702 1.00 44.31 218 ILE A CA 1
ATOM 1753 C C . ILE A 1 218 ? -32.883 18.588 55.440 1.00 44.31 218 ILE A C 1
ATOM 1755 O O . ILE A 1 218 ? -31.825 19.009 55.965 1.00 44.31 218 ILE A O 1
#

Secondary structure (DSSP, 8-state):
---------SSSEEEEEEEE-TTB--EEPPPEEE-TT--------PPB----PPP-----------HHHHHHHHHHHHHHHHT-SEEE-HHHHHTTTT-BHHHHHHHSPPPB-TTS-B-PPEEEETTEEE--TT-BGGGEEEEEEE-SGGG-SS----SS-EEEEEEPPPPTTSPPP--TT---PPP------------SS------EEEEEE-----

Radius of gyration: 33.4 Å; chains: 1; bounding box: 70×47×82 Å

Foldseek 3Di:
DDDDDDDDDPAWAKWWKWWDDPFWDIDIDDIDTDHPPDDDDDDDDIDTDDDPDDDDDPPDPPPPPDVLVVVVVVVVVVCVVVVDFDKQALVNLVVVAPDFPVVVVVVPDFAAFPVRDGDDWFEDESNHTDDRDGHGSVFFRMKTWFQDPVPPPDDPIDDRTYIYTYTDPDGDPRDPDDPPPDDDDDDDDDDDDDDDDDDPDDDPDPIPIDMDGDPDDD